Protein AF-A0AAU9W641-F1 (afdb_monomer)

pLDDT: mean 75.44, std 23.17, range [22.47, 98.19]

Secondary structure (DSSP, 8-state):
----TT------------------SHHHHHHHHHHHHHHTT-S-TT-TTSS-TTS-PPPPHHHHHHHHHHTB--EEEEP------------S---PPPPP-EEEES-SSB----GGGS--BPSS--GGGSPTTSHHHHHHHHHHHHHHHHHHHHHHHHTT-GGGHHHHHHHHHHHHHHHHHHTTSBSSTT--TTTSPBP--------

Sequence (207 aa):
MIYLPGTKANKLLLSGQLTSISIYDYHIAVDAIQGIIEQGEGSDPCNTLTCNKNEKKDLSHYFLFKSVVEGRGIQVVKESTGTTINIANASHRTDKPKPCNGTCYFNGSEISFDPEGIWPMIPNRRLSDYTPGSKAYRQEVLFNKAYTKLLKSLEHAFNGHPESLEDAIGLMYGVELHLKTLLRTPVDDNGDPDIGPNASPTFEFTP

Solvent-accessible surface area (backbone atoms only — not comparable to full-atom values): 12560 Å² total; per-residue (Å²): 139,83,88,73,91,88,66,72,59,88,79,80,79,79,84,71,80,88,75,88,78,89,70,86,50,72,67,52,45,52,51,52,52,51,50,51,44,44,50,37,78,37,49,58,99,46,50,70,80,52,67,47,93,87,51,100,55,75,64,14,46,42,60,52,54,49,23,61,76,66,35,9,33,76,41,68,45,70,55,85,73,90,66,91,79,88,77,84,83,83,83,80,87,88,70,75,90,63,82,58,63,51,54,78,42,69,77,35,60,78,50,92,79,63,78,87,42,54,66,46,45,50,79,93,50,51,75,85,76,36,62,85,85,37,62,30,31,52,39,49,55,53,32,19,47,37,47,29,50,28,52,54,32,45,53,47,14,74,68,81,35,64,82,44,42,61,58,24,55,55,32,49,57,51,35,51,54,38,47,59,53,29,41,51,26,15,58,49,85,85,48,46,46,90,72,31,56,9,28,51,89,53,82,48,81,60,134

InterPro domains:
  IPR012347 Ferritin-like [G3DSA:1.20.1260.10] (8-78)

Structure (mmCIF, N/CA/C/O backbone):
data_AF-A0AAU9W641-F1
#
_entry.id   AF-A0AAU9W641-F1
#
loop_
_atom_site.group_PDB
_atom_site.id
_atom_site.type_symbol
_atom_site.label_atom_id
_atom_site.label_alt_id
_atom_site.label_comp_id
_atom_site.label_asym_id
_atom_site.label_entity_id
_atom_site.label_seq_id
_atom_site.pdbx_PDB_ins_code
_atom_site.Cartn_x
_atom_site.Cartn_y
_atom_site.Cartn_z
_atom_site.occupancy
_atom_site.B_iso_or_equiv
_atom_site.auth_seq_id
_atom_site.auth_comp_id
_atom_site.auth_asym_id
_atom_site.auth_atom_id
_atom_site.pdbx_PDB_model_num
ATOM 1 N N . MET A 1 1 ? -4.422 26.556 -10.618 1.00 29.88 1 MET A N 1
ATOM 2 C CA . MET A 1 1 ? -4.448 26.357 -9.154 1.00 29.88 1 MET A CA 1
ATOM 3 C C . MET A 1 1 ? -5.870 26.584 -8.684 1.00 29.88 1 MET A C 1
ATOM 5 O O . MET A 1 1 ? -6.324 27.717 -8.728 1.00 29.88 1 MET A O 1
ATOM 9 N N . ILE A 1 2 ? -6.586 25.527 -8.311 1.00 22.47 2 ILE A N 1
ATOM 10 C CA . ILE A 1 2 ? -7.853 25.649 -7.584 1.00 22.47 2 ILE A CA 1
ATOM 11 C C . ILE A 1 2 ? -7.609 24.932 -6.261 1.00 22.47 2 ILE A C 1
ATOM 13 O O . ILE A 1 2 ? -7.389 23.724 -6.245 1.00 22.47 2 ILE A O 1
ATOM 17 N N . TYR A 1 3 ? -7.537 25.712 -5.188 1.00 23.14 3 TYR A N 1
ATOM 18 C CA . TYR A 1 3 ? -7.413 25.231 -3.819 1.00 23.14 3 TYR A CA 1
ATOM 19 C C . TYR A 1 3 ? -8.829 24.910 -3.335 1.00 23.14 3 TYR A C 1
ATOM 21 O O . TYR A 1 3 ? -9.668 25.807 -3.275 1.00 23.14 3 TYR A O 1
ATOM 29 N N . LEU A 1 4 ? -9.122 23.641 -3.049 1.00 25.56 4 LEU A N 1
ATOM 30 C CA . LEU A 1 4 ? -10.359 23.257 -2.371 1.00 25.56 4 LEU A CA 1
ATOM 31 C C . LEU A 1 4 ? -10.031 23.043 -0.886 1.00 25.56 4 LEU A C 1
ATOM 33 O O . LEU A 1 4 ? -9.313 22.094 -0.566 1.00 25.56 4 LEU A O 1
ATOM 37 N N . PRO A 1 5 ? -10.504 23.914 0.022 1.00 25.11 5 PRO A N 1
ATOM 38 C CA . PRO A 1 5 ? -10.276 23.745 1.451 1.00 25.11 5 PRO A CA 1
ATOM 39 C C . PRO A 1 5 ? -11.042 22.514 1.962 1.00 25.11 5 PRO A C 1
ATOM 41 O O . PRO A 1 5 ? -12.213 22.336 1.636 1.00 25.11 5 PRO A O 1
ATOM 44 N N . GLY A 1 6 ? -10.382 21.667 2.761 1.00 32.25 6 GLY A N 1
ATOM 45 C CA . GLY A 1 6 ? -11.038 20.576 3.502 1.00 32.25 6 GLY A CA 1
ATOM 46 C C . GLY A 1 6 ? -10.563 19.147 3.218 1.00 32.25 6 GLY A C 1
ATOM 47 O O . GLY A 1 6 ? -11.172 18.205 3.714 1.00 32.25 6 GLY A O 1
ATOM 48 N N . THR A 1 7 ? -9.485 18.934 2.459 1.00 34.28 7 THR A N 1
ATOM 49 C CA . THR A 1 7 ? -8.893 17.591 2.315 1.00 34.28 7 THR A CA 1
ATOM 50 C C . THR A 1 7 ? -7.534 17.520 3.007 1.00 34.28 7 THR A C 1
ATOM 52 O O . THR A 1 7 ? -6.562 18.074 2.511 1.00 34.28 7 THR A O 1
ATOM 55 N N . LYS A 1 8 ? -7.457 16.788 4.133 1.00 44.00 8 LYS A N 1
ATOM 56 C CA . LYS A 1 8 ? -6.211 16.358 4.815 1.00 44.00 8 LYS A CA 1
ATOM 57 C C . LYS A 1 8 ? -5.377 15.374 3.966 1.00 44.00 8 LYS A C 1
ATOM 59 O O . LYS A 1 8 ? -4.889 14.363 4.449 1.00 44.00 8 LYS A O 1
ATOM 64 N N . ALA A 1 9 ? -5.318 15.565 2.655 1.00 36.50 9 ALA A N 1
ATOM 65 C CA . ALA A 1 9 ? -4.601 14.674 1.759 1.00 36.50 9 ALA A CA 1
ATOM 66 C C . ALA A 1 9 ? -3.900 15.505 0.692 1.00 36.50 9 ALA A C 1
ATOM 68 O O . ALA A 1 9 ? -4.501 15.889 -0.313 1.00 36.50 9 ALA A O 1
ATOM 69 N N . ASN A 1 10 ? -2.605 15.734 0.902 1.00 31.39 10 ASN A N 1
ATOM 70 C CA . ASN A 1 10 ? -1.704 16.113 -0.173 1.00 31.39 10 ASN A CA 1
ATOM 71 C C . ASN A 1 10 ? -1.704 14.970 -1.193 1.00 31.39 10 ASN A C 1
ATOM 73 O O . ASN A 1 10 ? -1.157 13.892 -0.963 1.00 31.39 10 ASN A O 1
ATOM 77 N N . LYS A 1 11 ? -2.408 15.177 -2.306 1.00 30.08 11 LYS A N 1
ATOM 78 C CA . LYS A 1 11 ? -2.526 14.196 -3.381 1.00 30.08 11 LYS A CA 1
ATOM 79 C C . LYS A 1 11 ? -1.222 14.194 -4.181 1.00 30.08 11 LYS A C 1
ATOM 81 O O . LYS A 1 11 ? -1.071 14.979 -5.113 1.00 30.08 11 LYS A O 1
ATOM 86 N N . LEU A 1 12 ? -0.286 13.312 -3.831 1.00 28.22 12 LEU A N 1
ATOM 87 C CA . LEU A 1 12 ? 0.793 12.926 -4.742 1.00 28.22 12 LEU A CA 1
ATOM 88 C C . LEU A 1 12 ? 0.165 12.112 -5.880 1.00 28.22 12 LEU A C 1
ATOM 90 O O . LEU A 1 12 ? -0.192 10.948 -5.718 1.00 28.22 12 LEU A O 1
ATOM 94 N N . LEU A 1 13 ? -0.040 12.759 -7.025 1.00 26.28 13 LEU A N 1
ATOM 95 C CA . LEU A 1 13 ? -0.411 12.084 -8.262 1.00 26.28 13 LEU A CA 1
ATOM 96 C C . LEU A 1 13 ? 0.842 11.397 -8.811 1.00 26.28 13 LEU A C 1
ATOM 98 O O . LEU A 1 13 ? 1.638 12.026 -9.501 1.00 26.28 13 LEU A O 1
ATOM 102 N N . LEU A 1 14 ? 1.022 10.115 -8.497 1.00 31.80 14 LEU A N 1
ATOM 103 C CA . LEU A 1 14 ? 1.949 9.255 -9.231 1.00 31.80 14 LEU A CA 1
ATOM 104 C C . LEU A 1 14 ? 1.295 8.939 -10.582 1.00 31.80 14 LEU A C 1
ATOM 106 O O . LEU A 1 14 ? 0.535 7.983 -10.713 1.00 31.80 14 LEU A O 1
ATOM 110 N N . SER A 1 15 ? 1.494 9.809 -11.571 1.00 31.17 15 SER A N 1
ATOM 111 C CA . SER A 1 15 ? 0.979 9.618 -12.927 1.00 31.17 15 SER A CA 1
ATOM 112 C C . SER A 1 15 ? 1.869 8.653 -13.711 1.00 31.17 15 SER A C 1
ATOM 114 O O . SER A 1 15 ? 2.558 9.068 -14.634 1.00 31.17 15 SER A O 1
ATOM 116 N N . GLY A 1 16 ? 1.863 7.373 -13.348 1.00 42.19 16 GLY A N 1
ATOM 117 C CA . GLY A 1 16 ? 2.409 6.319 -14.200 1.00 42.19 16 GLY A CA 1
ATOM 118 C C . GLY A 1 16 ? 1.312 5.816 -15.132 1.00 42.19 16 GLY A C 1
ATOM 119 O O . GLY A 1 16 ? 0.354 5.195 -14.675 1.00 42.19 16 GLY A O 1
ATOM 120 N N . GLN A 1 17 ? 1.405 6.099 -16.430 1.00 41.34 17 GLN A N 1
ATOM 121 C CA . GLN A 1 17 ? 0.527 5.463 -17.410 1.00 41.34 17 GLN A CA 1
ATOM 122 C C . GLN A 1 17 ? 0.891 3.971 -17.467 1.00 41.34 17 GLN A C 1
ATOM 124 O O . GLN A 1 17 ? 2.015 3.630 -17.821 1.00 41.34 17 GLN A O 1
ATOM 129 N N . LEU A 1 18 ? -0.038 3.090 -17.081 1.00 49.31 18 LEU A N 1
ATOM 130 C CA . LEU A 1 18 ? 0.142 1.637 -17.157 1.00 49.31 18 LEU A CA 1
ATOM 131 C C . LEU A 1 18 ? 0.256 1.226 -18.630 1.00 49.31 18 LEU A C 1
ATOM 133 O O . LEU A 1 18 ? -0.745 1.131 -19.339 1.00 49.31 18 LEU A O 1
ATOM 137 N N . THR A 1 19 ? 1.478 1.017 -19.109 1.00 53.75 19 THR A N 1
ATOM 138 C CA . THR A 1 19 ? 1.737 0.422 -20.419 1.00 53.75 19 THR A CA 1
ATOM 139 C C . THR A 1 19 ? 1.853 -1.088 -20.245 1.00 53.75 19 THR A C 1
ATOM 141 O O . THR A 1 19 ? 2.793 -1.592 -19.637 1.00 53.75 19 THR A O 1
ATOM 144 N N . SER A 1 20 ? 0.869 -1.832 -20.753 1.00 62.41 20 SER A N 1
ATOM 145 C CA . SER A 1 20 ? 0.959 -3.292 -20.800 1.00 62.41 20 SER A CA 1
ATOM 146 C C . SER A 1 20 ? 1.969 -3.697 -21.874 1.00 62.41 20 SER A C 1
ATOM 148 O O . SER A 1 20 ? 1.808 -3.347 -23.045 1.00 62.41 20 SER A O 1
ATOM 150 N N . ILE A 1 21 ? 3.027 -4.403 -21.474 1.00 68.06 21 ILE A N 1
ATOM 151 C CA . ILE A 1 21 ? 4.031 -4.976 -22.376 1.00 68.06 21 ILE A CA 1
ATOM 152 C C . ILE A 1 21 ? 3.792 -6.484 -22.409 1.00 68.06 21 ILE A C 1
ATOM 154 O O . ILE A 1 21 ? 3.907 -7.161 -21.391 1.00 68.06 21 ILE A O 1
ATOM 158 N N . SER A 1 22 ? 3.450 -7.022 -23.580 1.00 80.06 22 SER A N 1
ATOM 159 C CA . SER A 1 22 ? 3.349 -8.472 -23.772 1.00 80.06 22 SER A CA 1
ATOM 160 C C . SER A 1 22 ? 4.745 -9.072 -23.924 1.00 80.06 22 SER A C 1
ATOM 162 O O . SER A 1 22 ? 5.466 -8.713 -24.852 1.00 80.06 22 SER A O 1
ATOM 164 N N . ILE A 1 23 ? 5.118 -9.986 -23.026 1.00 83.56 23 ILE A N 1
ATOM 165 C CA . ILE A 1 23 ? 6.437 -10.629 -22.996 1.00 83.56 23 ILE A CA 1
ATOM 166 C C . ILE A 1 23 ? 6.318 -12.032 -23.591 1.00 83.56 23 ILE A C 1
ATOM 168 O O . ILE A 1 23 ? 5.620 -12.879 -23.040 1.00 83.56 23 ILE A O 1
ATOM 172 N N . TYR A 1 24 ? 6.997 -12.286 -24.708 1.00 86.00 24 TYR A N 1
ATOM 173 C CA . TYR A 1 24 ? 6.944 -13.579 -25.407 1.00 86.00 24 TYR A CA 1
ATOM 174 C C . TYR A 1 24 ? 8.312 -14.089 -25.878 1.00 86.00 24 TYR A C 1
ATOM 176 O O . TYR A 1 24 ? 8.402 -15.201 -26.395 1.00 86.00 24 TYR A O 1
ATOM 184 N N . ASP A 1 25 ? 9.382 -13.318 -25.680 1.00 84.62 25 ASP A N 1
ATOM 185 C CA . ASP A 1 25 ? 10.742 -13.741 -25.995 1.00 84.62 25 ASP A CA 1
ATOM 186 C C . ASP A 1 25 ? 11.764 -13.226 -24.973 1.00 84.62 25 ASP A C 1
ATOM 188 O O . ASP A 1 25 ? 11.473 -12.395 -24.108 1.00 84.62 25 ASP A O 1
ATOM 192 N N . TYR A 1 26 ? 12.978 -13.767 -25.072 1.00 90.06 26 TYR A N 1
ATOM 193 C CA . TYR A 1 26 ? 14.093 -13.439 -24.191 1.00 90.06 26 TYR A CA 1
ATOM 194 C C . TYR A 1 26 ? 14.475 -11.952 -24.230 1.00 90.06 26 TYR A C 1
ATOM 196 O O . TYR A 1 26 ? 14.780 -11.378 -23.188 1.00 90.06 26 TYR A O 1
ATOM 204 N N . HIS A 1 27 ? 14.458 -11.320 -25.404 1.00 85.06 27 HIS A N 1
ATOM 205 C CA . HIS A 1 27 ? 14.872 -9.926 -25.552 1.00 85.06 27 HIS A CA 1
ATOM 206 C C . HIS A 1 27 ? 13.862 -8.980 -24.898 1.00 85.06 27 HIS A C 1
ATOM 208 O O . HIS A 1 27 ? 14.259 -8.119 -24.118 1.00 85.06 27 HIS A O 1
ATOM 214 N N . ILE A 1 28 ? 12.564 -9.213 -25.108 1.00 81.06 28 ILE A N 1
ATOM 215 C CA . ILE A 1 28 ? 11.496 -8.440 -24.462 1.00 81.06 28 ILE A CA 1
ATOM 216 C C . ILE A 1 28 ? 11.509 -8.651 -22.944 1.00 81.06 28 ILE A C 1
ATOM 218 O O . ILE A 1 28 ? 11.265 -7.710 -22.192 1.00 81.06 28 ILE A O 1
ATOM 222 N N . ALA A 1 29 ? 11.826 -9.858 -22.464 1.00 84.62 29 ALA A N 1
ATOM 223 C CA . ALA A 1 29 ? 11.966 -10.114 -21.031 1.00 84.62 29 ALA A CA 1
ATOM 224 C C . ALA A 1 29 ? 13.130 -9.319 -20.411 1.00 84.62 29 ALA A C 1
ATOM 226 O O . ALA A 1 29 ? 12.979 -8.751 -19.328 1.00 84.62 29 ALA A O 1
ATOM 227 N N . VAL A 1 30 ? 14.273 -9.240 -21.105 1.00 86.12 30 VAL A N 1
ATOM 228 C CA . VAL A 1 30 ? 15.412 -8.403 -20.691 1.00 86.12 30 VAL A CA 1
ATOM 229 C C . VAL A 1 30 ? 15.011 -6.927 -20.646 1.00 86.12 30 VAL A C 1
ATOM 231 O O . VAL A 1 30 ? 15.291 -6.257 -19.651 1.00 86.12 30 VAL A O 1
ATOM 234 N N . ASP A 1 31 ? 14.301 -6.440 -21.663 1.00 79.81 31 ASP A N 1
ATOM 235 C CA . ASP A 1 31 ? 13.824 -5.054 -21.712 1.00 79.81 31 ASP A CA 1
ATOM 236 C C . ASP A 1 31 ? 12.811 -4.751 -20.591 1.00 79.81 31 ASP A C 1
ATOM 238 O O . ASP A 1 31 ? 12.873 -3.693 -19.961 1.00 79.81 31 ASP A O 1
ATOM 242 N N . ALA A 1 32 ? 11.915 -5.691 -20.274 1.00 80.75 32 ALA A N 1
ATOM 243 C CA . ALA A 1 32 ? 10.961 -5.553 -19.174 1.00 80.75 32 ALA A CA 1
ATOM 244 C C . ALA A 1 32 ? 11.663 -5.468 -17.806 1.00 80.75 32 ALA A C 1
ATOM 246 O O . ALA A 1 32 ? 11.329 -4.606 -16.989 1.00 80.75 32 ALA A O 1
ATOM 247 N N . ILE A 1 33 ? 12.675 -6.311 -17.567 1.00 82.06 33 ILE A N 1
ATOM 248 C CA . ILE A 1 33 ? 13.501 -6.261 -16.348 1.00 82.06 33 ILE A CA 1
ATOM 249 C C . ILE A 1 33 ? 14.253 -4.929 -16.264 1.00 82.06 33 ILE A C 1
ATOM 251 O O . ILE A 1 33 ? 14.290 -4.306 -15.201 1.00 82.06 33 ILE A O 1
ATOM 255 N N . GLN A 1 34 ? 14.810 -4.462 -17.382 1.00 78.50 34 GLN A N 1
ATOM 256 C CA . GLN A 1 34 ? 15.475 -3.166 -17.454 1.00 78.50 34 GLN A CA 1
ATOM 257 C C . GLN A 1 34 ? 14.514 -2.023 -17.078 1.00 78.50 34 GLN A C 1
ATOM 259 O O . GLN A 1 34 ? 14.896 -1.132 -16.320 1.00 78.50 34 GLN A O 1
ATOM 264 N N . GLY A 1 35 ? 13.250 -2.089 -17.509 1.00 74.19 35 GLY A N 1
ATOM 265 C CA . GLY A 1 35 ? 12.205 -1.147 -1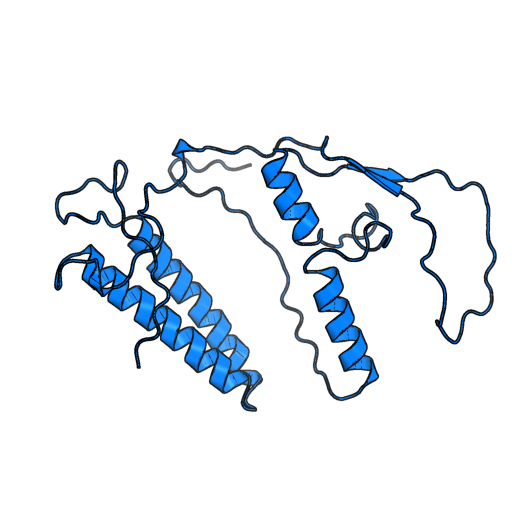7.098 1.00 74.19 35 GLY A CA 1
ATOM 266 C C . GLY A 1 35 ? 11.950 -1.132 -15.584 1.00 74.19 35 GLY A C 1
ATOM 267 O O . GLY A 1 35 ? 11.864 -0.054 -14.992 1.00 74.19 35 GLY A O 1
ATOM 268 N N . ILE A 1 36 ? 11.895 -2.303 -14.937 1.00 77.12 36 ILE A N 1
ATOM 269 C CA . ILE A 1 36 ? 11.729 -2.415 -13.473 1.00 77.12 36 ILE A CA 1
ATOM 270 C C . ILE A 1 36 ? 12.914 -1.772 -12.739 1.00 77.12 36 ILE A C 1
ATOM 272 O O . ILE A 1 36 ? 12.714 -1.014 -11.787 1.00 77.12 36 ILE A O 1
ATOM 276 N N . ILE A 1 37 ? 14.142 -2.034 -13.199 1.00 75.81 37 ILE A N 1
ATOM 277 C CA . ILE A 1 37 ? 15.366 -1.452 -12.625 1.00 75.81 37 ILE A CA 1
ATOM 278 C C . ILE A 1 37 ? 15.341 0.079 -12.742 1.00 75.81 37 ILE A C 1
ATOM 280 O O . ILE A 1 37 ? 15.695 0.787 -11.800 1.00 75.81 37 ILE A O 1
ATOM 284 N N . GLU A 1 38 ? 14.897 0.603 -13.884 1.00 69.00 38 GLU A N 1
ATOM 285 C CA . GLU A 1 38 ? 14.821 2.046 -14.123 1.00 69.00 38 GLU A CA 1
ATOM 286 C C . GLU A 1 38 ? 13.781 2.751 -13.245 1.00 69.00 38 GLU A C 1
ATOM 288 O O . GLU A 1 38 ? 14.060 3.841 -12.740 1.00 69.00 38 GLU A O 1
ATOM 293 N N . GLN A 1 39 ? 12.603 2.149 -13.044 1.00 67.75 39 GLN A N 1
ATOM 294 C CA . GLN A 1 39 ? 11.527 2.738 -12.236 1.00 67.75 39 GLN A CA 1
ATOM 295 C C . GLN A 1 39 ? 11.746 2.584 -10.722 1.00 67.75 39 GLN A C 1
ATOM 297 O O . GLN A 1 39 ? 11.346 3.465 -9.962 1.00 67.75 39 GLN A O 1
ATOM 302 N N . GLY A 1 40 ? 12.383 1.493 -10.282 1.00 67.31 40 GLY A N 1
ATOM 303 C CA . GLY A 1 40 ? 12.555 1.131 -8.872 1.00 67.31 40 GLY A CA 1
ATOM 304 C C . GLY A 1 40 ? 13.581 1.977 -8.105 1.00 67.31 40 GLY A C 1
ATOM 305 O O . GLY A 1 40 ? 13.423 3.183 -7.916 1.00 67.31 40 GLY A O 1
ATOM 306 N N . GLU A 1 41 ? 14.645 1.335 -7.619 1.00 60.75 41 GLU A N 1
ATOM 307 C CA . GLU A 1 41 ? 15.679 1.913 -6.733 1.00 60.75 41 GLU A CA 1
ATOM 308 C C . GLU A 1 41 ? 16.500 3.047 -7.381 1.00 60.75 41 GLU A C 1
ATOM 310 O O . GLU A 1 41 ? 17.334 3.676 -6.735 1.00 60.75 41 GLU A O 1
ATOM 315 N N . GLY A 1 42 ? 16.227 3.344 -8.654 1.00 56.00 42 GLY A N 1
ATOM 316 C CA . GLY A 1 42 ? 17.087 4.118 -9.525 1.00 56.00 42 GLY A CA 1
ATOM 317 C C . GLY A 1 42 ? 18.048 3.197 -10.252 1.00 56.00 42 GLY A C 1
ATOM 318 O O . GLY A 1 42 ? 18.676 2.316 -9.673 1.00 56.00 42 GLY A O 1
ATOM 319 N N . SER A 1 43 ? 18.190 3.426 -11.552 1.00 51.34 43 SER A N 1
ATOM 320 C CA . SER A 1 43 ? 19.388 2.978 -12.241 1.00 51.34 43 SER A CA 1
ATOM 321 C C . SER A 1 43 ? 20.635 3.564 -11.559 1.00 51.34 43 SER A C 1
ATOM 323 O O . SER A 1 43 ? 20.516 4.632 -10.962 1.00 51.34 43 SER A O 1
ATOM 325 N N . ASP A 1 44 ? 21.784 2.877 -11.673 1.00 50.44 44 ASP A N 1
ATOM 326 C CA . ASP A 1 44 ? 23.139 3.271 -11.221 1.00 50.44 44 ASP A CA 1
ATOM 327 C C . ASP A 1 44 ? 23.285 4.794 -10.980 1.0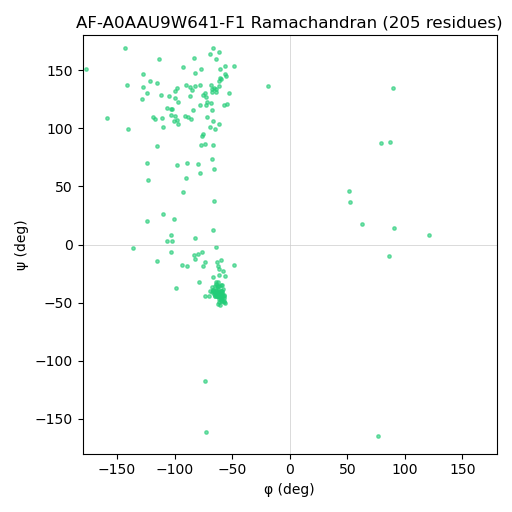0 50.44 44 ASP A C 1
ATOM 329 O O . ASP A 1 44 ? 22.836 5.562 -11.836 1.00 50.44 44 ASP A O 1
ATOM 333 N N . PRO A 1 45 ? 23.921 5.275 -9.888 1.00 45.97 45 PRO A N 1
ATOM 334 C CA . PRO A 1 45 ? 24.180 6.707 -9.670 1.00 45.97 45 PRO A CA 1
ATOM 335 C C . PRO A 1 45 ? 24.799 7.437 -10.881 1.00 45.97 45 PRO A C 1
ATOM 337 O O . PRO A 1 45 ? 24.727 8.663 -10.954 1.00 45.97 45 PRO A O 1
ATOM 340 N N . CYS A 1 46 ? 25.361 6.700 -11.846 1.00 48.09 46 CYS A N 1
ATOM 341 C CA . CYS A 1 46 ? 25.901 7.205 -13.107 1.00 48.09 46 CYS A CA 1
ATOM 342 C C . CYS A 1 46 ? 25.058 6.908 -14.367 1.00 48.09 46 CYS A C 1
ATOM 344 O O . CYS A 1 46 ? 25.462 7.288 -15.470 1.00 48.09 46 CYS A O 1
ATOM 346 N N . ASN A 1 47 ? 23.883 6.279 -14.260 1.00 49.81 47 ASN A N 1
ATOM 347 C CA . ASN A 1 47 ? 22.995 6.023 -15.393 1.00 49.81 47 ASN A CA 1
ATOM 348 C C . ASN A 1 47 ? 22.068 7.222 -15.661 1.00 49.81 47 ASN A C 1
ATOM 350 O O . ASN A 1 47 ? 21.103 7.510 -14.957 1.00 49.81 47 ASN A O 1
ATOM 354 N N . THR A 1 48 ? 22.373 7.911 -16.757 1.00 48.22 48 THR A N 1
ATOM 355 C CA . THR A 1 48 ? 21.770 9.151 -17.266 1.00 48.22 48 THR A CA 1
ATOM 356 C C . THR A 1 48 ? 20.313 9.043 -17.741 1.00 48.22 48 THR A C 1
ATOM 358 O O . THR A 1 48 ? 19.831 9.955 -18.412 1.00 48.22 48 THR A O 1
ATOM 361 N N . LEU A 1 49 ? 19.601 7.957 -17.441 1.00 48.03 49 LEU A N 1
ATOM 362 C CA . LEU A 1 49 ? 18.222 7.770 -17.902 1.00 48.03 49 LEU A CA 1
ATOM 363 C C . LEU A 1 49 ? 17.179 8.483 -17.026 1.00 48.03 49 LEU A C 1
ATOM 365 O O . LEU A 1 49 ? 16.050 8.639 -17.470 1.00 48.03 49 LEU A O 1
ATOM 369 N N . THR A 1 50 ? 17.543 8.974 -15.838 1.00 48.19 50 THR A N 1
ATOM 370 C CA . THR A 1 50 ? 16.596 9.596 -14.886 1.00 48.19 50 THR A CA 1
ATOM 371 C C . THR A 1 50 ? 16.848 11.082 -14.614 1.00 48.19 50 THR A C 1
ATOM 373 O O . THR A 1 50 ? 15.969 11.768 -14.105 1.00 48.19 50 THR A O 1
ATOM 376 N N . CYS A 1 51 ? 18.010 11.623 -14.998 1.00 48.16 51 CYS A N 1
ATOM 377 C CA . CYS A 1 51 ? 18.359 13.039 -14.815 1.00 48.16 51 CYS A CA 1
ATOM 378 C C . CYS A 1 51 ? 18.398 13.826 -16.155 1.00 48.16 51 CYS A C 1
ATOM 380 O O . CYS A 1 51 ? 19.104 14.824 -16.281 1.00 48.16 51 CYS A O 1
ATOM 382 N N . ASN A 1 52 ? 17.661 13.427 -17.200 1.00 46.34 52 ASN A N 1
ATOM 383 C CA . ASN A 1 52 ? 17.645 14.170 -18.469 1.00 46.34 52 ASN A CA 1
ATOM 384 C C . ASN A 1 52 ? 16.420 15.098 -18.548 1.00 46.34 52 ASN A C 1
ATOM 386 O O . ASN A 1 52 ? 15.306 14.644 -18.764 1.00 46.34 52 ASN A O 1
ATOM 390 N N . LYS A 1 53 ? 16.618 16.420 -18.422 1.00 45.38 53 LYS A N 1
ATOM 391 C CA . LYS A 1 53 ? 15.535 17.430 -18.512 1.00 45.38 53 LYS A CA 1
ATOM 392 C C . LYS A 1 53 ? 14.770 17.444 -19.851 1.00 45.38 53 LYS A C 1
ATOM 394 O O . LYS A 1 53 ? 13.746 18.113 -19.941 1.00 45.38 53 LYS A O 1
ATOM 399 N N . ASN A 1 54 ? 15.277 16.772 -20.889 1.00 43.47 54 ASN A N 1
ATOM 400 C CA . ASN A 1 54 ? 14.814 16.955 -22.269 1.00 43.47 54 ASN A CA 1
ATOM 401 C C . ASN A 1 54 ? 13.892 15.842 -22.784 1.00 43.47 54 ASN A C 1
ATOM 403 O O . ASN A 1 54 ? 13.323 15.988 -23.861 1.00 43.47 54 ASN A O 1
ATOM 407 N N . GLU A 1 55 ? 13.701 14.775 -22.016 1.00 42.44 55 GLU A N 1
ATOM 408 C CA . GLU A 1 55 ? 12.687 13.760 -22.282 1.00 42.44 55 GLU A CA 1
ATOM 409 C C . GLU A 1 55 ? 11.828 13.684 -21.022 1.00 42.44 55 GLU A C 1
ATOM 411 O O . GLU A 1 55 ? 12.365 13.651 -19.918 1.00 42.44 55 GLU A O 1
ATOM 416 N N . LYS A 1 56 ? 10.500 13.744 -21.162 1.00 44.72 56 LYS A N 1
ATOM 417 C CA . LYS A 1 56 ? 9.544 13.581 -20.054 1.00 44.72 56 LYS A CA 1
ATOM 418 C C . LYS A 1 56 ? 9.619 12.146 -19.508 1.00 44.72 56 LYS A C 1
ATOM 420 O O . LYS A 1 56 ? 8.681 11.377 -19.690 1.00 44.72 56 LYS A O 1
ATOM 425 N N . LYS A 1 57 ? 10.744 11.748 -18.924 1.00 53.16 57 LYS A N 1
ATOM 426 C CA . LYS A 1 57 ? 10.868 10.475 -18.229 1.00 53.16 57 LYS A CA 1
ATOM 427 C C . LYS A 1 57 ? 10.722 10.750 -16.743 1.00 53.16 57 LYS A C 1
ATOM 429 O O . LYS A 1 57 ? 11.388 11.636 -16.206 1.00 53.16 57 LYS A O 1
ATOM 434 N N . ASP A 1 58 ? 9.790 10.039 -16.125 1.00 60.06 58 ASP A N 1
ATOM 435 C CA . ASP A 1 58 ? 9.516 10.163 -14.701 1.00 60.06 58 ASP A CA 1
ATOM 436 C C . ASP A 1 58 ? 10.775 9.814 -13.893 1.00 60.06 58 ASP A C 1
ATOM 438 O O . ASP A 1 58 ? 11.561 8.940 -14.269 1.00 60.06 58 ASP A O 1
ATOM 442 N N . LEU A 1 59 ? 10.992 10.540 -12.794 1.00 68.88 59 LEU A N 1
ATOM 443 C CA . LEU A 1 59 ? 12.075 10.255 -11.853 1.00 68.88 59 LEU A CA 1
ATOM 444 C C . LEU A 1 59 ? 11.886 8.848 -11.267 1.00 68.88 59 LEU A C 1
ATOM 446 O O . LEU A 1 59 ? 10.758 8.454 -10.972 1.00 68.88 59 LEU A O 1
ATOM 450 N N . SER A 1 60 ? 12.980 8.115 -11.035 1.00 73.06 60 SER A N 1
ATOM 451 C CA . SER A 1 60 ? 12.892 6.831 -10.326 1.00 73.06 60 SER A CA 1
ATOM 452 C C . SER A 1 60 ? 12.404 7.016 -8.886 1.00 73.06 60 SER A C 1
ATOM 454 O O . SER A 1 60 ? 12.537 8.099 -8.296 1.00 73.06 60 SER A O 1
ATOM 456 N N . HIS A 1 61 ? 11.883 5.943 -8.284 1.00 77.06 61 HIS A N 1
ATOM 457 C CA . HIS A 1 61 ? 11.312 6.005 -6.938 1.00 77.06 61 HIS A CA 1
ATOM 458 C C . HIS A 1 61 ? 12.314 6.494 -5.883 1.00 77.06 61 HIS A C 1
ATOM 460 O O . HIS A 1 61 ? 11.938 7.291 -5.024 1.00 77.06 61 HIS A O 1
ATOM 466 N N . TYR A 1 62 ? 13.594 6.109 -5.965 1.00 79.94 62 TYR A N 1
ATOM 467 C CA . TYR A 1 62 ? 14.621 6.607 -5.037 1.00 79.94 62 TYR A CA 1
ATOM 468 C C . TYR A 1 62 ? 14.715 8.135 -5.027 1.00 79.94 62 TYR A C 1
ATOM 470 O O . TYR A 1 62 ? 14.666 8.761 -3.968 1.00 79.94 62 TYR A O 1
ATOM 478 N N . PHE A 1 63 ? 14.811 8.746 -6.208 1.00 77.69 63 PHE A N 1
ATOM 479 C CA . PHE A 1 63 ? 14.942 10.192 -6.348 1.00 77.69 63 PHE A CA 1
ATOM 480 C C . PHE A 1 63 ? 13.671 10.925 -5.905 1.00 77.69 63 PHE A C 1
ATOM 482 O O . PHE A 1 63 ? 13.762 11.978 -5.268 1.00 77.69 63 PHE A O 1
ATOM 489 N N . LEU A 1 64 ? 12.494 10.348 -6.167 1.00 80.69 64 LEU A N 1
ATOM 490 C CA . LEU A 1 64 ? 11.221 10.872 -5.670 1.00 80.69 64 LEU A CA 1
ATOM 491 C C . LEU A 1 64 ? 11.163 10.858 -4.137 1.00 80.69 64 LEU A C 1
ATOM 493 O O . LEU A 1 64 ? 10.909 11.898 -3.529 1.00 80.69 64 LEU A O 1
ATOM 497 N N . PHE A 1 65 ? 11.460 9.726 -3.495 1.00 85.69 65 PHE A N 1
ATOM 498 C CA . PHE A 1 65 ? 11.428 9.626 -2.033 1.00 85.69 65 PHE A CA 1
ATOM 499 C C . PHE A 1 65 ? 12.505 10.478 -1.367 1.00 85.69 65 PHE A C 1
ATOM 501 O O . PHE A 1 65 ? 12.227 11.161 -0.382 1.00 85.69 65 PHE A O 1
ATOM 508 N N . LYS A 1 66 ? 13.717 10.515 -1.929 1.00 84.50 66 LYS A N 1
ATOM 509 C CA . LYS A 1 66 ? 14.786 11.381 -1.426 1.00 84.50 66 LYS A CA 1
ATOM 510 C C . LYS A 1 66 ? 14.401 12.858 -1.523 1.00 84.50 66 LYS A C 1
ATOM 512 O O . LYS A 1 66 ? 14.658 13.591 -0.578 1.00 84.50 66 LYS A O 1
ATOM 517 N N . SER A 1 67 ? 13.710 13.278 -2.585 1.00 85.81 67 SER A N 1
ATOM 518 C CA . SER A 1 67 ? 13.192 14.653 -2.699 1.00 85.81 67 SER A CA 1
ATOM 519 C C . SER A 1 67 ? 12.217 15.006 -1.574 1.00 85.81 67 SER A C 1
ATOM 521 O O . SER A 1 67 ? 12.280 16.108 -1.035 1.00 85.81 67 SER A O 1
ATOM 523 N N . VAL A 1 68 ? 11.341 14.069 -1.188 1.00 88.50 68 VAL A N 1
ATOM 524 C CA . VAL A 1 68 ? 10.421 14.254 -0.051 1.00 88.50 68 VAL A CA 1
ATOM 525 C C . VAL A 1 68 ? 11.198 14.411 1.257 1.00 88.50 68 VAL A C 1
ATOM 527 O O . VAL A 1 68 ? 10.898 15.319 2.024 1.00 88.50 68 VAL A O 1
ATOM 530 N N . VAL A 1 69 ? 12.222 13.581 1.488 1.00 89.50 69 VAL A N 1
ATOM 531 C CA . VAL A 1 69 ? 13.084 13.669 2.683 1.00 89.50 69 VAL A CA 1
ATOM 532 C C . VAL A 1 69 ? 13.834 15.002 2.750 1.00 89.50 69 VAL A C 1
ATOM 534 O O . VAL A 1 69 ? 13.925 15.598 3.818 1.00 89.50 69 VAL A O 1
ATOM 537 N N . GLU A 1 70 ? 14.350 15.485 1.619 1.00 89.38 70 GLU A N 1
ATOM 538 C CA . GLU A 1 70 ? 15.069 16.764 1.535 1.00 89.38 70 GLU A CA 1
ATOM 539 C C . GLU A 1 70 ? 14.128 17.987 1.492 1.00 89.38 70 GLU A C 1
ATOM 541 O O . GLU A 1 70 ? 14.591 19.126 1.530 1.00 89.38 70 GLU A O 1
ATOM 546 N N . GLY A 1 71 ? 12.809 17.785 1.366 1.00 89.56 71 GLY A N 1
ATOM 547 C CA . GLY A 1 71 ? 11.824 18.865 1.218 1.00 89.56 71 GLY A CA 1
ATOM 548 C C . GLY A 1 71 ? 12.010 19.708 -0.053 1.00 89.56 71 GLY A C 1
ATOM 549 O O . GLY A 1 71 ? 11.511 20.834 -0.150 1.00 89.56 71 GLY A O 1
ATOM 550 N N . ARG A 1 72 ? 12.756 19.198 -1.036 1.00 87.31 72 ARG A N 1
ATOM 551 C CA . ARG A 1 72 ? 13.168 19.924 -2.243 1.00 87.31 72 ARG A CA 1
ATOM 552 C C . ARG A 1 72 ? 13.108 19.004 -3.452 1.00 87.31 72 ARG A C 1
ATOM 554 O O . ARG A 1 72 ? 13.563 17.866 -3.410 1.00 87.31 72 ARG A O 1
ATOM 561 N N . GLY A 1 73 ? 12.596 19.527 -4.562 1.00 83.69 73 GLY A N 1
ATOM 562 C CA . GLY A 1 73 ? 12.676 18.864 -5.859 1.00 83.69 73 GLY A CA 1
ATOM 563 C C . GLY A 1 73 ? 14.116 18.764 -6.374 1.00 83.69 73 GLY A C 1
ATOM 564 O O . GLY A 1 73 ? 15.031 19.418 -5.870 1.00 83.69 73 GLY A O 1
ATOM 565 N N . ILE A 1 74 ? 14.313 17.976 -7.428 1.00 77.38 74 ILE A N 1
ATOM 566 C CA . ILE A 1 74 ? 15.633 17.756 -8.029 1.00 77.38 74 ILE A CA 1
ATOM 567 C C . ILE A 1 74 ? 15.918 18.774 -9.134 1.00 77.38 74 ILE A C 1
ATOM 569 O O . ILE A 1 74 ? 15.083 19.035 -10.004 1.00 77.38 74 ILE A O 1
ATOM 573 N N . GLN A 1 75 ? 17.140 19.301 -9.145 1.00 74.12 75 GLN A N 1
ATOM 574 C CA . GLN A 1 75 ? 17.734 19.972 -10.295 1.00 74.12 75 GLN A CA 1
ATOM 575 C C . GLN A 1 75 ? 18.940 19.183 -10.796 1.00 74.12 75 GLN A C 1
ATOM 577 O O . GLN A 1 75 ? 19.766 18.711 -10.022 1.00 74.12 75 GLN A O 1
ATOM 582 N N . VAL A 1 76 ? 19.064 19.083 -12.116 1.00 67.50 76 VAL A N 1
ATOM 583 C CA . VAL A 1 76 ? 20.204 18.426 -12.759 1.00 67.50 76 VAL A CA 1
ATOM 584 C C . VAL A 1 76 ? 21.131 19.474 -13.347 1.00 67.50 76 VAL A C 1
ATOM 586 O O . VAL A 1 76 ? 20.686 20.319 -14.136 1.00 67.50 76 VAL A O 1
ATOM 589 N N . VAL A 1 77 ? 22.413 19.374 -13.005 1.00 63.09 77 VAL A N 1
ATOM 590 C CA . VAL A 1 77 ? 23.501 20.107 -13.652 1.00 63.09 77 VAL A CA 1
ATOM 591 C C . VAL A 1 77 ? 24.227 19.132 -14.574 1.00 63.09 77 VAL A C 1
ATOM 593 O O . VAL A 1 77 ? 24.769 18.125 -14.121 1.00 63.09 77 VAL A O 1
ATOM 596 N N . LYS A 1 78 ? 24.205 19.402 -15.884 1.00 58.38 78 LYS A N 1
ATOM 597 C CA . LYS A 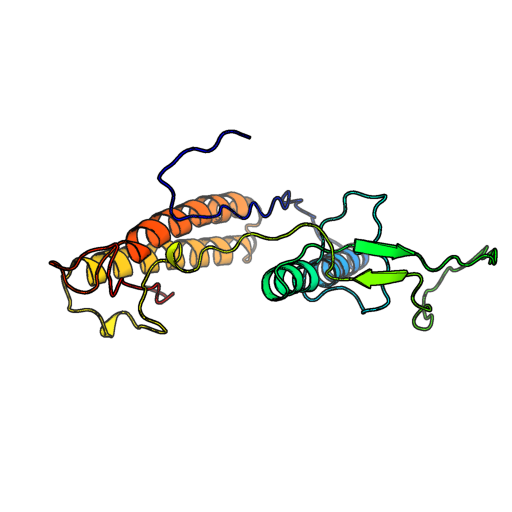1 78 ? 25.001 18.637 -16.851 1.00 58.38 78 LYS A CA 1
ATOM 598 C C . LYS A 1 78 ? 26.460 19.048 -16.694 1.00 58.38 78 LYS A C 1
ATOM 600 O O . LYS A 1 78 ? 26.746 20.245 -16.703 1.00 58.38 78 LYS A O 1
ATOM 605 N N . GLU A 1 79 ? 27.364 18.081 -16.584 1.00 53.69 79 GLU A N 1
ATOM 606 C CA . GLU A 1 79 ? 28.778 18.385 -16.771 1.00 53.69 79 GLU A CA 1
ATOM 607 C C . GLU A 1 79 ? 29.004 18.638 -18.263 1.00 53.69 79 GLU A C 1
ATOM 609 O O . GLU A 1 79 ? 28.652 17.826 -19.122 1.00 53.69 79 GLU A O 1
ATOM 614 N N . SER A 1 80 ? 29.518 19.820 -18.585 1.00 43.97 80 SER A N 1
ATOM 615 C CA . SER A 1 80 ? 29.835 20.233 -19.947 1.00 43.97 80 SER A CA 1
ATOM 616 C C . SER A 1 80 ? 30.978 19.375 -20.492 1.00 43.97 80 SER A C 1
ATOM 618 O O . SER A 1 80 ? 32.138 19.776 -20.432 1.00 43.97 80 SER A O 1
ATOM 620 N N . THR A 1 81 ? 30.697 18.199 -21.050 1.00 47.94 81 THR A N 1
ATOM 621 C CA . THR A 1 81 ? 31.711 17.459 -21.808 1.00 47.94 81 THR A CA 1
ATOM 622 C C . THR A 1 81 ? 31.870 18.086 -23.187 1.00 47.94 81 THR A C 1
ATOM 624 O O . THR A 1 81 ? 31.285 17.667 -24.182 1.00 47.94 81 THR A O 1
ATOM 627 N N . GLY A 1 82 ? 32.718 19.111 -23.261 1.00 46.91 82 GLY A N 1
ATOM 628 C CA . GLY A 1 82 ? 33.400 19.453 -24.501 1.00 46.91 82 GLY A CA 1
ATOM 629 C C . GLY A 1 82 ? 34.386 18.345 -24.865 1.00 46.91 82 GLY A C 1
ATOM 630 O O . GLY A 1 82 ? 35.580 18.525 -24.684 1.00 46.91 82 GLY A O 1
ATOM 631 N N . THR A 1 83 ? 33.917 17.186 -25.336 1.00 37.69 83 THR A N 1
ATOM 632 C CA . THR A 1 83 ? 34.720 16.238 -26.129 1.00 37.69 83 THR A CA 1
ATOM 633 C C . THR A 1 83 ? 33.790 15.320 -26.926 1.00 37.69 83 THR A C 1
ATOM 635 O O . THR A 1 83 ? 33.123 14.445 -26.379 1.00 37.69 83 THR A O 1
ATOM 638 N N . THR A 1 84 ? 33.749 15.519 -28.242 1.00 34.59 84 THR A N 1
ATOM 639 C CA . THR A 1 84 ? 33.056 14.655 -29.202 1.00 34.59 84 THR A CA 1
ATOM 640 C C . TH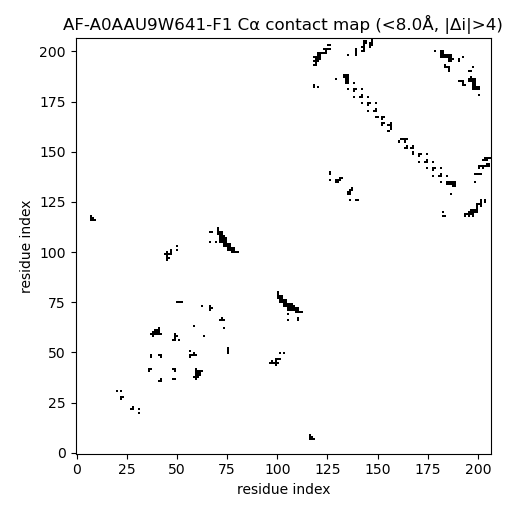R A 1 84 ? 33.746 13.291 -29.248 1.00 34.59 84 THR A C 1
ATOM 642 O O . THR A 1 84 ? 34.831 13.174 -29.812 1.00 34.59 84 THR A O 1
ATOM 645 N N . ILE A 1 85 ? 33.140 12.249 -28.675 1.00 38.78 85 ILE A N 1
ATOM 646 C CA . ILE A 1 85 ? 33.580 10.868 -28.912 1.00 38.78 85 ILE A CA 1
ATOM 647 C C . ILE A 1 85 ? 32.679 10.280 -30.001 1.00 38.78 85 ILE A C 1
ATOM 649 O O . ILE A 1 85 ? 31.523 9.943 -29.754 1.00 38.78 85 ILE A O 1
ATOM 653 N N . ASN A 1 86 ? 33.212 10.180 -31.219 1.00 43.56 86 ASN A N 1
ATOM 654 C CA . ASN A 1 86 ? 32.584 9.443 -32.311 1.00 43.56 86 ASN A CA 1
ATOM 655 C C . ASN A 1 86 ? 32.694 7.944 -32.014 1.00 43.56 86 ASN A C 1
ATOM 657 O O . ASN A 1 86 ? 33.787 7.388 -32.097 1.00 43.56 86 ASN A O 1
ATOM 661 N N . ILE A 1 87 ? 31.582 7.283 -31.694 1.00 42.81 87 ILE A N 1
ATOM 662 C CA . ILE A 1 87 ? 31.525 5.817 -31.631 1.00 42.81 87 ILE A CA 1
ATOM 663 C C . ILE A 1 87 ? 30.573 5.345 -32.725 1.00 42.81 87 ILE A C 1
ATOM 665 O O . ILE A 1 87 ? 29.383 5.137 -32.503 1.00 42.81 87 ILE A O 1
ATOM 669 N N . ALA A 1 88 ? 31.112 5.207 -33.934 1.00 40.47 88 ALA A N 1
ATOM 670 C CA . ALA A 1 88 ? 30.550 4.274 -34.894 1.00 40.47 88 ALA A CA 1
ATOM 671 C C . ALA A 1 88 ? 30.910 2.861 -34.406 1.00 40.47 88 ALA A C 1
ATOM 673 O O . ALA A 1 88 ? 32.082 2.578 -34.171 1.00 40.47 88 ALA A O 1
ATOM 674 N N . ASN A 1 89 ? 29.899 2.000 -34.281 1.00 46.25 89 ASN A N 1
ATOM 675 C CA . ASN A 1 89 ? 29.981 0.565 -33.978 1.00 46.25 89 ASN A CA 1
ATOM 676 C C . ASN A 1 89 ? 30.215 0.193 -32.500 1.00 46.25 89 ASN A C 1
ATOM 678 O O . ASN A 1 89 ? 31.329 -0.100 -32.083 1.00 46.25 89 ASN A O 1
ATOM 682 N N . ALA A 1 90 ? 29.123 0.080 -31.739 1.00 39.94 90 ALA A N 1
ATOM 683 C CA . ALA A 1 90 ? 29.077 -0.688 -30.492 1.00 39.94 90 ALA A CA 1
ATOM 684 C C . ALA A 1 90 ? 27.946 -1.729 -30.577 1.00 39.94 90 ALA A C 1
ATOM 686 O O . ALA A 1 90 ? 26.897 -1.603 -29.952 1.00 39.94 90 ALA A O 1
ATOM 687 N N . SER A 1 91 ? 28.147 -2.738 -31.426 1.00 46.12 91 SER A N 1
ATOM 688 C CA . SER A 1 91 ? 27.408 -3.999 -31.355 1.00 46.12 91 SER A CA 1
ATOM 689 C C . SER A 1 91 ? 28.162 -4.903 -30.385 1.00 46.12 91 SER A C 1
ATOM 691 O O . SER A 1 91 ? 29.354 -5.121 -30.575 1.00 46.12 91 SER A O 1
ATOM 693 N N . HIS A 1 92 ? 27.449 -5.440 -29.394 1.00 42.97 92 HIS A N 1
ATOM 694 C CA . HIS A 1 92 ? 27.936 -6.274 -28.288 1.00 42.97 92 HIS A CA 1
ATOM 695 C C . HIS A 1 92 ? 28.417 -5.490 -27.056 1.00 42.97 92 HIS A C 1
ATOM 697 O O . HIS A 1 92 ? 29.580 -5.136 -26.894 1.00 42.97 92 HIS A O 1
ATOM 703 N N . ARG A 1 93 ? 27.465 -5.209 -26.161 1.00 45.34 93 ARG A N 1
ATOM 704 C CA . ARG A 1 93 ? 27.655 -4.379 -24.971 1.00 45.34 93 ARG A CA 1
ATOM 705 C C . ARG A 1 93 ? 28.105 -5.226 -23.775 1.00 45.34 93 ARG A C 1
ATOM 707 O O . ARG A 1 93 ? 27.358 -5.417 -22.825 1.00 45.34 93 ARG A O 1
ATOM 714 N N . THR A 1 94 ? 29.337 -5.722 -23.819 1.00 44.56 94 THR A N 1
ATOM 715 C CA . THR A 1 94 ? 30.096 -6.088 -22.611 1.00 44.56 94 THR A CA 1
ATOM 716 C C . THR A 1 94 ? 31.025 -4.924 -22.284 1.00 44.56 94 THR A C 1
ATOM 718 O O . THR A 1 94 ? 32.231 -5.021 -22.489 1.00 44.56 94 THR A O 1
ATOM 721 N N . ASP A 1 95 ? 30.467 -3.785 -21.872 1.00 41.78 95 ASP A N 1
ATOM 722 C CA . ASP A 1 95 ? 31.246 -2.558 -21.702 1.00 41.78 95 ASP A CA 1
ATOM 723 C C . ASP A 1 95 ? 31.066 -1.941 -20.317 1.00 41.78 95 ASP A C 1
ATOM 725 O O . ASP A 1 95 ? 29.965 -1.856 -19.774 1.00 41.78 95 ASP A O 1
ATOM 729 N N . LYS A 1 96 ? 32.213 -1.544 -19.769 1.00 37.72 96 LYS A N 1
ATOM 730 C CA . LYS A 1 96 ? 32.454 -0.969 -18.442 1.00 37.72 96 LYS A CA 1
ATOM 731 C C . LYS A 1 96 ? 31.488 0.182 -18.103 1.00 37.72 96 LYS A C 1
ATOM 733 O O . LYS A 1 96 ? 31.039 0.879 -19.016 1.00 37.72 96 LYS A O 1
ATOM 738 N N . PRO A 1 97 ? 31.223 0.441 -16.804 1.00 39.16 97 PRO A N 1
ATOM 739 C CA . PRO A 1 97 ? 30.379 1.555 -16.382 1.00 39.16 97 PRO A CA 1
ATOM 740 C C . PRO A 1 97 ? 30.896 2.873 -16.971 1.00 39.16 97 PRO A C 1
ATOM 742 O O . PRO A 1 97 ? 32.055 3.255 -16.797 1.00 39.16 97 PRO A O 1
ATOM 745 N N . LYS A 1 98 ? 30.026 3.524 -17.744 1.00 45.38 98 LYS A N 1
ATOM 746 C CA . LYS A 1 98 ? 30.282 4.788 -18.437 1.00 45.38 98 LYS A CA 1
ATOM 747 C C . LYS A 1 98 ? 30.409 5.916 -17.396 1.00 45.38 98 LYS A C 1
ATOM 749 O O . LYS A 1 98 ? 29.594 5.949 -16.477 1.00 45.38 98 LYS A O 1
ATOM 754 N N . PRO A 1 99 ? 31.383 6.840 -17.518 1.00 43.19 99 PRO A N 1
ATOM 755 C CA . PRO A 1 99 ? 31.525 7.954 -16.581 1.00 43.19 99 PRO A CA 1
ATOM 756 C C . PRO A 1 99 ? 30.283 8.862 -16.587 1.00 43.19 99 PRO A C 1
ATOM 758 O O . PRO A 1 99 ? 29.674 9.112 -17.631 1.00 43.19 99 PRO A O 1
ATOM 761 N N . CYS A 1 100 ? 29.912 9.317 -15.391 1.00 53.12 100 CYS A N 1
ATOM 762 C CA . CYS A 1 100 ? 28.683 10.034 -15.051 1.00 53.12 100 CYS A CA 1
ATOM 763 C C . CYS A 1 100 ? 28.706 11.438 -15.694 1.00 53.12 100 CYS A C 1
ATOM 765 O O . CYS A 1 100 ? 29.629 12.199 -15.440 1.00 53.12 100 CYS A O 1
ATOM 767 N N . ASN A 1 101 ? 27.724 11.798 -16.534 1.00 52.97 101 ASN A N 1
ATOM 768 C CA . ASN A 1 101 ? 27.743 13.072 -17.290 1.00 52.97 101 ASN A CA 1
ATOM 769 C C . ASN A 1 101 ? 26.853 14.177 -16.668 1.00 52.97 101 ASN A C 1
ATOM 771 O O . ASN A 1 101 ? 26.402 15.097 -17.357 1.00 52.97 101 ASN A O 1
ATOM 775 N N . GLY A 1 102 ? 26.548 14.080 -15.372 1.00 57.28 102 GLY A N 1
ATOM 776 C CA . GLY A 1 102 ? 25.781 15.090 -14.647 1.00 57.28 102 GLY A CA 1
ATOM 777 C C . GLY A 1 102 ? 25.637 14.785 -13.158 1.00 57.28 102 GLY A C 1
ATOM 778 O O . GLY A 1 102 ? 25.597 13.624 -12.759 1.00 57.28 102 GLY A O 1
ATOM 779 N N . THR A 1 103 ? 25.519 15.848 -12.365 1.00 63.31 103 THR A N 1
ATOM 780 C CA . THR A 1 103 ? 25.322 15.796 -10.910 1.00 63.31 103 THR A CA 1
ATOM 781 C C . THR A 1 103 ? 23.917 16.303 -10.588 1.00 63.31 103 THR A C 1
ATOM 783 O O . THR A 1 103 ? 23.505 17.366 -11.069 1.00 63.31 103 THR A O 1
ATOM 786 N N . CYS A 1 104 ? 23.154 15.533 -9.808 1.00 68.94 104 CYS A N 1
ATOM 787 C CA . CYS A 1 104 ? 21.786 15.880 -9.417 1.00 68.94 104 CYS A CA 1
ATOM 788 C C . CYS A 1 104 ? 21.803 16.474 -7.990 1.00 68.94 104 CYS A C 1
ATOM 790 O O . CYS A 1 104 ? 22.447 15.936 -7.090 1.00 68.94 104 CYS A O 1
ATOM 792 N N . TYR A 1 105 ? 21.122 17.604 -7.795 1.00 76.38 105 TYR A N 1
ATOM 793 C CA . TYR A 1 105 ? 21.063 18.353 -6.536 1.00 76.38 105 TYR A CA 1
ATOM 794 C C . TYR A 1 105 ? 19.613 18.480 -6.056 1.00 76.38 105 TYR A C 1
ATOM 796 O O . TYR A 1 105 ? 18.711 18.741 -6.852 1.00 76.38 105 TYR A O 1
ATOM 804 N N . PHE A 1 106 ? 19.390 18.367 -4.746 1.00 82.25 106 PHE A N 1
ATOM 805 C CA . PHE A 1 106 ? 18.081 18.556 -4.102 1.00 82.25 106 PHE A CA 1
ATOM 806 C C . PHE A 1 106 ? 17.877 20.019 -3.684 1.00 82.25 106 PHE A C 1
ATOM 808 O O . PHE A 1 106 ? 17.701 20.344 -2.516 1.00 82.25 106 PHE A O 1
ATOM 815 N N . ASN A 1 107 ? 17.974 20.936 -4.643 1.00 83.75 107 ASN A N 1
ATOM 816 C CA . ASN A 1 107 ? 17.811 22.382 -4.439 1.00 83.75 107 ASN A CA 1
ATOM 817 C C . ASN A 1 107 ? 16.721 22.977 -5.350 1.00 83.75 107 ASN A C 1
ATOM 819 O O . ASN A 1 107 ? 16.708 24.176 -5.629 1.00 83.75 107 ASN A O 1
ATOM 823 N N . GLY A 1 108 ? 15.829 22.123 -5.856 1.00 83.06 108 GLY A N 1
ATOM 824 C CA . GLY A 1 108 ? 14.679 22.507 -6.660 1.00 83.06 108 GLY A CA 1
ATOM 825 C C . GLY A 1 108 ? 13.575 23.188 -5.855 1.00 83.06 108 GLY A C 1
ATOM 826 O O . GLY A 1 108 ? 13.782 23.692 -4.752 1.00 83.06 108 GLY A O 1
ATOM 827 N N . SER A 1 109 ? 12.373 23.207 -6.436 1.00 87.19 109 SER A N 1
ATOM 828 C CA . SER A 1 109 ? 11.184 23.767 -5.789 1.00 87.19 109 SER A CA 1
ATOM 829 C C . SER A 1 109 ? 10.933 23.121 -4.431 1.00 87.19 109 SER A C 1
ATOM 831 O O . SER A 1 109 ? 11.155 21.924 -4.262 1.00 87.19 109 SER A O 1
ATOM 833 N N . GLU A 1 110 ? 10.437 23.905 -3.478 1.00 92.12 110 GLU A N 1
ATOM 834 C CA . GLU A 1 110 ? 10.025 23.378 -2.180 1.00 92.12 110 GLU A CA 1
ATOM 835 C C . GLU A 1 110 ? 8.902 22.356 -2.325 1.00 92.12 110 GLU A C 1
ATOM 837 O O . GLU A 1 110 ? 7.946 22.573 -3.075 1.00 92.12 110 GLU A O 1
ATOM 842 N N . ILE A 1 111 ? 9.021 21.255 -1.592 1.00 88.88 111 ILE A N 1
ATOM 843 C CA . ILE A 1 111 ? 7.951 20.281 -1.425 1.00 88.88 111 ILE A CA 1
ATOM 844 C C . ILE A 1 111 ? 7.319 20.573 -0.068 1.00 88.88 111 ILE A C 1
ATOM 846 O O . ILE A 1 111 ? 7.919 20.318 0.972 1.00 88.88 111 ILE A O 1
ATOM 850 N N . SER A 1 112 ? 6.118 21.150 -0.087 1.00 88.75 112 SER A N 1
ATOM 851 C CA . SER A 1 112 ? 5.383 21.455 1.139 1.00 88.75 112 SER A CA 1
ATOM 852 C C . SER A 1 112 ? 4.945 20.164 1.832 1.00 88.75 112 SER A C 1
ATOM 854 O O . SER A 1 112 ? 4.368 19.274 1.204 1.00 88.75 112 SER A O 1
ATOM 856 N N . PHE A 1 113 ? 5.214 20.082 3.132 1.00 86.81 113 PHE A N 1
ATOM 857 C CA . PHE A 1 113 ? 4.799 18.993 4.002 1.00 86.81 113 PHE A CA 1
ATOM 858 C C . PHE A 1 113 ? 4.092 19.582 5.221 1.00 86.81 113 PHE A C 1
ATOM 860 O O . PHE A 1 113 ? 4.644 20.446 5.898 1.00 86.81 113 PHE A O 1
ATOM 867 N N . ASP A 1 114 ? 2.868 19.121 5.468 1.00 89.88 114 ASP A N 1
ATOM 868 C CA . ASP A 1 114 ? 2.056 19.493 6.623 1.00 89.88 114 ASP A CA 1
ATOM 869 C C . ASP A 1 114 ? 1.961 18.281 7.562 1.00 89.88 114 ASP A C 1
ATOM 871 O O . ASP A 1 114 ? 1.201 17.351 7.264 1.00 89.88 114 ASP A O 1
ATOM 875 N N . PRO A 1 115 ? 2.744 18.247 8.658 1.00 85.75 115 PRO A N 1
ATOM 876 C CA . PRO A 1 115 ? 2.701 17.152 9.622 1.00 85.75 115 PRO A CA 1
ATOM 877 C C . PRO A 1 115 ? 1.320 16.978 10.267 1.00 85.75 115 PRO A C 1
ATOM 879 O O . PRO A 1 115 ? 0.894 15.847 10.492 1.00 85.75 115 PRO A O 1
ATOM 882 N N . GLU A 1 116 ? 0.594 18.077 10.494 1.00 88.50 116 GLU A N 1
ATOM 883 C CA . GLU A 1 116 ? -0.756 18.074 11.083 1.00 88.50 116 GLU A CA 1
ATOM 884 C C . GLU A 1 116 ? -1.816 17.560 10.091 1.00 88.50 116 GLU A C 1
ATOM 886 O O . GLU A 1 116 ? -2.934 17.194 10.463 1.00 88.50 116 GLU A O 1
ATOM 891 N N . GLY A 1 117 ? -1.455 17.488 8.807 1.00 87.25 117 GLY A N 1
ATOM 892 C CA . GLY A 1 117 ? -2.251 16.877 7.749 1.00 87.25 117 GLY A CA 1
ATOM 893 C C . GLY A 1 117 ? -2.218 15.344 7.747 1.00 87.25 117 GLY A C 1
ATOM 894 O O . GLY A 1 117 ? -2.944 14.733 6.959 1.00 87.25 117 GLY A O 1
ATOM 895 N N . ILE A 1 118 ? -1.402 14.703 8.593 1.00 90.81 118 ILE A N 1
ATOM 896 C CA . ILE A 1 118 ? -1.308 13.240 8.692 1.00 90.81 118 ILE A CA 1
ATOM 897 C C . ILE A 1 118 ? -2.365 12.708 9.667 1.00 90.81 118 ILE A C 1
ATOM 899 O O . ILE A 1 118 ? -2.546 13.230 10.762 1.00 90.81 118 ILE A O 1
ATOM 903 N N . TRP A 1 119 ? -3.054 11.625 9.293 1.00 92.12 119 TRP A N 1
ATOM 904 C CA . TRP A 1 119 ? -3.996 10.957 10.197 1.00 92.12 119 TRP A CA 1
ATOM 905 C C . TRP A 1 119 ? -3.276 10.357 11.420 1.00 92.12 119 TRP A C 1
ATOM 907 O O . TRP A 1 119 ? -2.284 9.646 11.232 1.00 92.12 119 TRP A O 1
ATOM 917 N N . PRO A 1 120 ? -3.787 10.556 12.654 1.00 94.44 120 PRO A N 1
ATOM 918 C CA . PRO A 1 120 ? -3.159 10.085 13.893 1.00 94.44 120 PRO A CA 1
ATOM 919 C C . PRO A 1 120 ? -3.391 8.579 14.110 1.00 94.44 120 PRO A C 1
ATOM 921 O O . PRO A 1 120 ? -4.054 8.157 15.059 1.00 94.44 120 PRO A O 1
ATOM 924 N N . MET A 1 121 ? -2.896 7.749 13.191 1.00 94.25 121 MET A N 1
ATOM 925 C CA . MET A 1 121 ? -3.087 6.299 13.220 1.00 94.25 121 MET A CA 1
ATOM 926 C C . MET A 1 121 ? -2.090 5.594 14.147 1.00 94.25 121 MET A C 1
ATOM 928 O O . MET A 1 121 ? -0.932 5.996 14.270 1.00 94.25 121 MET A O 1
ATOM 932 N N . ILE A 1 122 ? -2.514 4.493 14.762 1.00 93.94 122 ILE A N 1
ATOM 933 C CA . ILE A 1 122 ? -1.627 3.657 15.583 1.00 93.94 122 ILE A CA 1
ATOM 934 C C . ILE A 1 122 ? -0.721 2.766 14.722 1.00 93.94 122 ILE A C 1
ATOM 936 O O . ILE A 1 122 ? -1.197 2.164 13.765 1.00 93.94 122 ILE A O 1
ATOM 940 N N . PRO A 1 123 ? 0.576 2.620 15.031 1.00 93.62 123 PRO A N 1
ATOM 941 C CA . PRO A 1 123 ? 1.481 1.821 14.206 1.00 93.62 123 PRO A CA 1
ATOM 942 C C . PRO A 1 123 ? 1.304 0.306 14.420 1.00 93.62 123 PRO A C 1
ATOM 944 O O . PRO A 1 123 ? 0.989 -0.138 15.523 1.00 93.62 123 PRO A O 1
ATOM 947 N N . ASN A 1 124 ? 1.601 -0.482 13.378 1.00 90.94 124 ASN A N 1
ATOM 948 C CA . ASN A 1 124 ? 1.866 -1.931 13.430 1.00 90.94 124 ASN A CA 1
ATOM 949 C C . ASN A 1 124 ? 0.811 -2.787 14.161 1.00 90.94 124 ASN A C 1
ATOM 951 O O . ASN A 1 124 ? 1.166 -3.639 14.978 1.00 90.94 124 ASN A O 1
ATOM 955 N N . ARG A 1 125 ? -0.480 -2.568 13.890 1.00 92.38 125 ARG A N 1
ATOM 956 C CA . ARG A 1 125 ? -1.557 -3.349 14.515 1.00 92.38 125 ARG A CA 1
ATOM 957 C C . ARG A 1 125 ? -1.817 -4.676 13.824 1.00 92.38 125 ARG A C 1
ATOM 959 O O . ARG A 1 125 ? -1.488 -4.872 12.656 1.00 92.38 125 ARG A O 1
ATOM 966 N N . ARG A 1 126 ? -2.475 -5.554 14.574 1.00 95.44 126 ARG A N 1
ATOM 967 C CA . ARG A 1 126 ? -3.156 -6.757 14.097 1.00 95.44 126 ARG A CA 1
ATOM 968 C C . ARG A 1 126 ? -4.656 -6.629 14.301 1.00 95.44 126 ARG A C 1
ATOM 970 O O . ARG A 1 126 ? -5.111 -5.887 15.174 1.00 95.44 126 ARG A O 1
ATOM 977 N N . LEU A 1 127 ? -5.434 -7.416 13.563 1.00 96.00 127 LEU A N 1
ATOM 978 C CA . LEU A 1 127 ? -6.889 -7.448 13.724 1.00 96.00 127 LEU A CA 1
ATOM 979 C C . LEU A 1 127 ? -7.287 -7.835 15.161 1.00 96.00 127 LEU A C 1
ATOM 981 O O . LEU A 1 127 ? -8.257 -7.308 15.702 1.00 96.00 127 LEU A O 1
ATOM 985 N N . SER A 1 128 ? -6.503 -8.714 15.795 1.00 95.94 128 SER A N 1
ATOM 986 C CA . SER A 1 128 ? -6.684 -9.145 17.188 1.00 95.94 128 SER A CA 1
ATOM 987 C C . SER A 1 128 ? -6.545 -8.025 18.219 1.00 95.94 128 SER A C 1
ATOM 989 O O . SER A 1 128 ? -6.999 -8.190 19.348 1.00 95.94 128 SER A O 1
ATOM 991 N N . ASP A 1 129 ? -5.920 -6.904 17.856 1.00 94.62 129 ASP A N 1
ATOM 992 C CA . ASP A 1 129 ? -5.711 -5.777 18.766 1.00 94.62 129 ASP A CA 1
ATOM 993 C C . ASP A 1 129 ? -6.940 -4.858 18.858 1.00 94.62 129 ASP A C 1
ATOM 995 O O . ASP A 1 129 ? -6.971 -3.940 19.685 1.00 94.62 129 ASP A O 1
ATOM 999 N N . TYR A 1 130 ? -7.942 -5.071 17.999 1.00 95.69 130 TYR A N 1
ATOM 1000 C CA . TYR A 1 130 ? -9.201 -4.337 18.014 1.00 95.69 130 TYR A CA 1
ATOM 1001 C C . TYR A 1 130 ? -10.279 -5.130 18.747 1.00 95.69 130 TYR A C 1
ATOM 1003 O O . TYR A 1 130 ? -10.485 -6.317 18.494 1.00 95.69 130 TYR A O 1
ATOM 1011 N N . THR A 1 131 ? -11.026 -4.449 19.616 1.00 96.69 131 THR A N 1
ATOM 1012 C CA . THR A 1 131 ? -12.165 -5.039 20.326 1.00 96.69 131 THR A CA 1
ATOM 1013 C C . THR A 1 131 ? -13.188 -5.595 19.329 1.00 96.69 131 THR A C 1
ATOM 1015 O O . THR A 1 131 ? -13.731 -4.818 18.537 1.00 96.69 131 THR A O 1
ATOM 1018 N N . PRO A 1 132 ? -13.505 -6.903 19.362 1.00 97.00 132 PRO A N 1
ATOM 1019 C CA . PRO A 1 132 ? -14.481 -7.490 18.453 1.00 97.00 132 PRO A CA 1
ATOM 1020 C C . PRO A 1 132 ? -15.819 -6.743 18.476 1.00 97.00 132 PRO A C 1
ATOM 1022 O O . PRO A 1 132 ? -16.383 -6.477 19.535 1.00 97.00 132 PRO A O 1
ATOM 1025 N N . GLY A 1 133 ? -16.326 -6.397 17.292 1.00 96.25 133 GLY A N 1
ATOM 1026 C CA . GLY A 1 133 ? -17.593 -5.677 17.125 1.00 96.25 133 GLY A CA 1
ATOM 1027 C C . GLY A 1 133 ? -17.508 -4.146 17.197 1.00 96.25 133 GLY A C 1
ATOM 1028 O O . GLY A 1 133 ? -18.480 -3.488 16.814 1.00 96.25 133 GLY A O 1
ATOM 1029 N N . SER A 1 134 ? -16.365 -3.569 17.590 1.00 97.69 134 SER A N 1
ATOM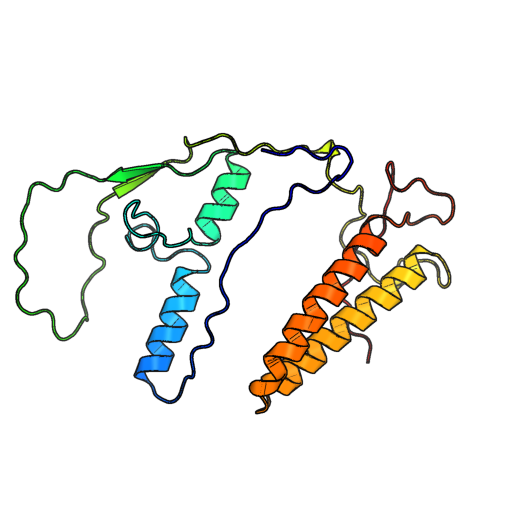 1030 C CA . SER A 1 134 ? -16.162 -2.113 17.543 1.00 97.69 134 SER A CA 1
ATOM 1031 C C . SER A 1 134 ? -16.254 -1.568 16.110 1.00 97.69 134 SER A C 1
ATOM 1033 O O . SER A 1 134 ? -16.241 -2.311 15.116 1.00 97.69 134 SER A O 1
ATOM 1035 N N . LYS A 1 135 ? -16.3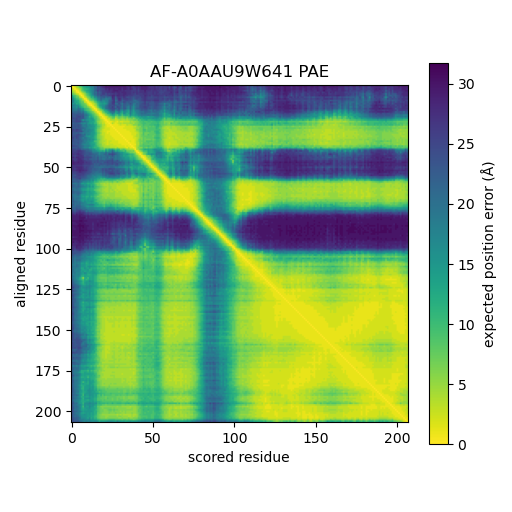85 -0.248 15.964 1.00 97.56 135 LYS A N 1
ATOM 1036 C CA . LYS A 1 135 ? -16.320 0.421 14.656 1.00 97.56 135 LYS A CA 1
ATOM 1037 C C . LYS A 1 135 ? -14.978 0.141 13.980 1.00 97.56 135 LYS A C 1
ATOM 1039 O O . LYS A 1 135 ? -14.989 -0.310 12.837 1.00 97.56 135 LYS A O 1
ATOM 1044 N N . ALA A 1 136 ? -13.867 0.318 14.697 1.00 97.62 136 ALA A N 1
ATOM 1045 C CA . ALA A 1 136 ? -12.522 0.042 14.191 1.00 97.62 136 ALA A CA 1
ATOM 1046 C C . ALA A 1 136 ? -12.369 -1.412 13.720 1.00 97.62 136 ALA A C 1
ATOM 1048 O O . ALA A 1 136 ? -11.979 -1.641 12.579 1.00 97.62 136 ALA A O 1
ATOM 1049 N N . TYR A 1 137 ? -12.792 -2.390 14.532 1.00 98.19 137 TYR A N 1
ATOM 1050 C CA . TYR A 1 137 ? -12.746 -3.810 14.166 1.00 98.19 137 TYR A CA 1
ATOM 1051 C C . TYR A 1 137 ? -13.524 -4.096 12.876 1.00 98.19 137 TYR A C 1
ATOM 1053 O O . TYR A 1 137 ? -13.036 -4.775 11.977 1.00 98.19 137 TYR A O 1
ATOM 1061 N N . ARG A 1 138 ? -14.743 -3.556 12.750 1.00 98.06 138 ARG A N 1
ATOM 1062 C CA . ARG A 1 138 ? -15.569 -3.761 11.551 1.00 98.06 138 ARG A CA 1
ATOM 1063 C C . ARG A 1 138 ? -14.942 -3.141 10.304 1.00 98.06 138 ARG A C 1
ATOM 1065 O O . ARG A 1 138 ? -14.999 -3.765 9.247 1.00 98.06 138 ARG A O 1
ATOM 1072 N N . GLN A 1 139 ? -14.356 -1.948 10.412 1.00 98.06 139 GLN A N 1
ATOM 1073 C CA . GLN A 1 139 ? -13.656 -1.324 9.285 1.00 98.06 139 GLN A CA 1
ATOM 1074 C C . GLN A 1 139 ? -12.397 -2.103 8.900 1.00 98.06 139 GLN A C 1
ATOM 1076 O O . GLN A 1 139 ? -12.163 -2.302 7.711 1.00 98.06 139 GLN A O 1
ATOM 1081 N N . GLU A 1 140 ? -11.654 -2.624 9.877 1.00 97.69 140 GLU A N 1
ATOM 1082 C CA . GLU A 1 140 ? -10.475 -3.457 9.630 1.00 97.69 140 GLU A CA 1
ATOM 1083 C C . GLU A 1 140 ? -10.840 -4.750 8.889 1.00 97.69 140 GLU A C 1
ATOM 1085 O O . GLU A 1 140 ? -10.212 -5.110 7.896 1.00 97.69 140 GLU A O 1
ATOM 1090 N N . VAL A 1 141 ? -11.925 -5.419 9.298 1.00 97.94 141 VAL A N 1
ATOM 1091 C CA . VAL A 1 141 ? -12.446 -6.605 8.595 1.00 97.94 141 VAL A CA 1
ATOM 1092 C C . VAL A 1 141 ? -12.811 -6.277 7.144 1.00 97.94 141 VAL A C 1
ATOM 1094 O O . VAL A 1 141 ? -12.511 -7.058 6.238 1.00 97.94 141 VAL A O 1
ATOM 1097 N N . LEU A 1 142 ? -13.453 -5.130 6.895 1.00 97.25 142 LEU A N 1
ATOM 1098 C CA . LEU A 1 142 ? -13.796 -4.702 5.535 1.00 97.25 142 LEU A CA 1
ATOM 1099 C C . LEU A 1 142 ? -12.546 -4.397 4.701 1.00 97.25 142 LEU A C 1
ATOM 1101 O O . LEU A 1 142 ? -12.477 -4.819 3.545 1.00 97.25 142 LEU A O 1
ATOM 1105 N N . PHE A 1 143 ? -11.560 -3.719 5.289 1.00 98.00 143 PHE A N 1
ATOM 1106 C CA . PHE A 1 143 ? -10.278 -3.434 4.654 1.00 98.00 143 PHE A CA 1
ATOM 1107 C C . PHE A 1 143 ? -9.529 -4.724 4.288 1.00 98.00 143 PHE A C 1
ATOM 1109 O O . PHE A 1 143 ? -9.208 -4.927 3.117 1.00 98.00 143 PHE A O 1
ATOM 1116 N N . ASN A 1 144 ? -9.346 -5.643 5.240 1.00 98.00 144 ASN A N 1
ATOM 1117 C CA . ASN A 1 144 ? -8.661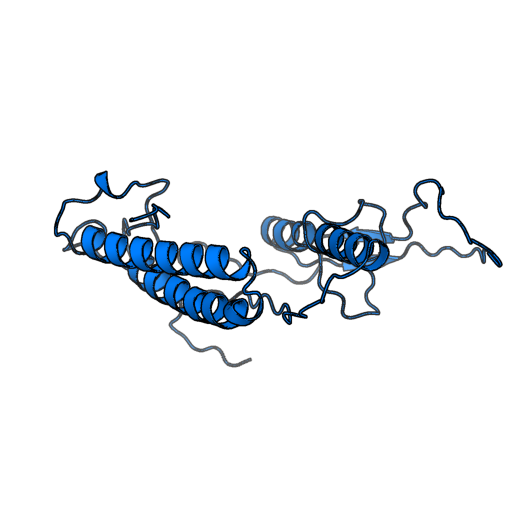 -6.919 5.011 1.00 98.00 144 ASN A CA 1
ATOM 1118 C C . ASN A 1 144 ? -9.377 -7.786 3.969 1.00 98.00 144 ASN A C 1
ATOM 1120 O O . ASN A 1 144 ? -8.733 -8.412 3.123 1.00 98.00 144 ASN A O 1
ATOM 1124 N N . LYS A 1 145 ? -10.715 -7.759 3.940 1.00 97.75 145 LYS A N 1
ATOM 1125 C CA . LYS A 1 145 ? -11.495 -8.430 2.893 1.00 97.75 145 LYS A CA 1
ATOM 1126 C C . LYS A 1 145 ? -11.260 -7.811 1.513 1.00 97.75 145 LYS A C 1
ATOM 1128 O O . LYS A 1 145 ? -11.143 -8.549 0.534 1.00 97.75 145 LYS A O 1
ATOM 1133 N N . ALA A 1 146 ? -11.206 -6.483 1.409 1.00 97.50 146 ALA A N 1
ATOM 1134 C CA . ALA A 1 146 ? -10.909 -5.796 0.151 1.00 97.50 146 ALA A CA 1
ATOM 1135 C C . ALA A 1 146 ? -9.480 -6.091 -0.329 1.00 97.50 146 ALA A C 1
ATOM 1137 O O . ALA A 1 146 ? -9.286 -6.448 -1.490 1.00 97.50 146 ALA A O 1
ATOM 1138 N N . TYR A 1 147 ? -8.507 -6.038 0.581 1.00 98.06 147 TYR A N 1
ATOM 1139 C CA . TYR A 1 147 ? -7.120 -6.406 0.313 1.00 98.06 147 TYR A CA 1
ATOM 1140 C C . TYR A 1 147 ? -6.994 -7.862 -0.158 1.00 98.06 147 TYR A C 1
ATOM 1142 O O . TYR A 1 147 ? -6.386 -8.135 -1.190 1.00 98.06 147 TYR A O 1
ATOM 1150 N N . THR A 1 148 ? -7.660 -8.800 0.520 1.00 98.19 148 THR A N 1
ATOM 1151 C CA . THR A 1 148 ? -7.655 -10.219 0.131 1.00 98.19 148 THR A CA 1
ATOM 1152 C C . THR A 1 148 ? -8.262 -10.433 -1.258 1.00 98.19 148 THR A C 1
ATOM 1154 O O . THR A 1 148 ? -7.738 -11.217 -2.047 1.00 98.19 148 THR A O 1
ATOM 1157 N N . LYS A 1 149 ? -9.351 -9.729 -1.596 1.00 97.69 149 LYS A N 1
ATOM 1158 C CA . LYS A 1 149 ? -9.931 -9.784 -2.948 1.00 97.69 149 LYS A CA 1
ATOM 1159 C C . LYS A 1 149 ? -8.945 -9.305 -4.009 1.00 97.69 149 LYS A C 1
ATOM 1161 O O . LYS A 1 149 ? -8.817 -9.974 -5.028 1.00 97.69 149 LYS A O 1
ATOM 1166 N N . LEU A 1 150 ? -8.247 -8.193 -3.758 1.00 97.81 150 LEU A N 1
ATOM 1167 C CA . LEU A 1 150 ? -7.198 -7.701 -4.652 1.00 97.81 150 LEU A CA 1
ATOM 1168 C C . LEU A 1 150 ? -6.116 -8.769 -4.859 1.00 97.81 150 LEU A C 1
ATOM 1170 O O . LEU A 1 150 ? -5.803 -9.093 -6.000 1.00 97.81 150 LEU A O 1
ATOM 1174 N N . LEU A 1 151 ? -5.605 -9.368 -3.777 1.00 97.81 151 LEU A N 1
ATOM 1175 C CA . LEU A 1 151 ? -4.591 -10.424 -3.866 1.00 97.81 151 LEU A CA 1
ATOM 1176 C C . LEU A 1 151 ? -5.076 -11.640 -4.664 1.00 97.81 151 LEU A C 1
ATOM 1178 O O . LEU A 1 151 ? -4.361 -12.111 -5.539 1.00 97.81 151 LEU A O 1
ATOM 1182 N N . LYS A 1 152 ? -6.302 -12.118 -4.418 1.00 97.75 152 LYS A N 1
ATOM 1183 C CA . LYS A 1 152 ? -6.890 -13.235 -5.179 1.00 97.75 152 LYS A CA 1
ATOM 1184 C C . LYS A 1 152 ? -7.071 -12.895 -6.663 1.00 97.75 152 LYS A C 1
ATOM 1186 O O . LYS A 1 152 ? -6.895 -13.765 -7.508 1.00 97.75 152 LYS A O 1
ATOM 1191 N N . SER A 1 153 ? -7.402 -11.644 -6.984 1.00 97.25 153 SER A N 1
ATOM 1192 C CA . SER A 1 153 ? -7.524 -11.181 -8.370 1.00 97.25 153 SER A CA 1
ATOM 1193 C C . SER A 1 153 ? -6.169 -11.108 -9.077 1.00 97.25 153 SER A C 1
ATOM 1195 O O . SER A 1 153 ? -6.072 -11.500 -10.235 1.00 97.25 153 SER A O 1
ATOM 1197 N N . LEU A 1 154 ? -5.122 -10.644 -8.383 1.00 96.38 154 LEU A N 1
ATOM 1198 C CA . LEU A 1 154 ? -3.749 -10.647 -8.900 1.00 96.38 154 LEU A CA 1
ATOM 1199 C C . LEU A 1 154 ? -3.237 -12.076 -9.107 1.00 96.38 154 LEU A C 1
ATOM 1201 O O . LEU A 1 154 ? -2.677 -12.375 -10.155 1.00 96.38 154 LEU A O 1
ATOM 1205 N N . GLU A 1 155 ? -3.487 -12.965 -8.144 1.00 96.94 155 GLU A N 1
ATOM 1206 C CA . GLU A 1 155 ? -3.148 -14.388 -8.239 1.00 96.94 155 GLU A CA 1
ATOM 1207 C C . GLU A 1 155 ? -3.807 -15.037 -9.463 1.00 96.94 155 GLU A C 1
ATOM 1209 O O . GLU A 1 155 ? -3.160 -15.771 -10.203 1.00 96.94 155 GLU A O 1
ATOM 1214 N N . HIS A 1 156 ? -5.087 -14.749 -9.714 1.00 96.75 156 HIS A N 1
ATOM 1215 C CA . HIS A 1 156 ? -5.776 -15.245 -10.903 1.00 96.75 156 HIS A CA 1
ATOM 1216 C C . HIS A 1 156 ? -5.129 -14.728 -12.195 1.00 96.75 156 HIS A C 1
ATOM 1218 O O . HIS A 1 156 ? -4.826 -15.530 -13.082 1.00 96.75 156 HIS A O 1
ATOM 1224 N N . ALA A 1 157 ? -4.845 -13.422 -12.257 1.00 93.81 157 ALA A N 1
ATOM 1225 C CA . ALA A 1 157 ? -4.228 -12.800 -13.423 1.00 93.81 157 ALA A CA 1
ATOM 1226 C C . ALA A 1 157 ? -2.844 -13.396 -13.728 1.00 93.81 157 ALA A C 1
ATOM 1228 O O . ALA A 1 157 ? -2.531 -13.726 -14.873 1.00 93.81 157 ALA A O 1
ATOM 1229 N N . PHE A 1 158 ? -2.023 -13.589 -12.693 1.00 92.75 158 PHE A N 1
ATOM 1230 C CA . PHE A 1 158 ? -0.672 -14.136 -12.824 1.00 92.75 158 PHE A CA 1
ATOM 1231 C C . PHE A 1 158 ? -0.648 -15.650 -13.075 1.00 92.75 158 PHE A C 1
ATOM 1233 O O . PHE A 1 158 ? 0.328 -16.153 -13.627 1.00 92.75 158 PHE A O 1
ATOM 1240 N N . ASN A 1 159 ? -1.741 -16.363 -12.789 1.00 95.81 159 ASN A N 1
ATOM 1241 C CA . ASN A 1 159 ? -1.914 -17.784 -13.106 1.00 95.81 159 ASN A CA 1
ATOM 1242 C C . ASN A 1 159 ? -2.607 -18.017 -14.458 1.00 95.81 159 ASN A C 1
ATOM 1244 O O . ASN A 1 159 ? -3.498 -18.859 -14.585 1.00 95.81 159 ASN A O 1
ATOM 1248 N N . GLY A 1 160 ? -2.179 -17.280 -15.484 1.00 90.19 160 GLY A N 1
ATOM 1249 C CA . GLY A 1 160 ? -2.550 -17.547 -16.876 1.00 90.19 160 GLY A CA 1
ATOM 1250 C C . GLY A 1 160 ? -3.804 -16.836 -17.385 1.00 90.19 160 GLY A C 1
ATOM 1251 O O . GLY A 1 160 ? -4.271 -17.196 -18.460 1.00 90.19 160 GLY A O 1
ATOM 1252 N N . HIS A 1 161 ? -4.305 -15.832 -16.659 1.00 92.44 161 HIS A N 1
ATOM 1253 C CA . HIS A 1 161 ? -5.450 -15.006 -17.073 1.00 92.44 161 HIS A CA 1
ATOM 1254 C C . HIS A 1 161 ? -5.073 -13.512 -17.108 1.00 92.44 161 HIS A C 1
ATOM 1256 O O . HIS A 1 161 ? -5.681 -12.698 -16.413 1.00 92.44 161 HIS A O 1
ATOM 1262 N N . PRO A 1 162 ? -4.025 -13.105 -17.850 1.00 88.44 162 PRO A N 1
ATOM 1263 C CA . PRO A 1 162 ? -3.516 -11.730 -17.822 1.00 88.44 162 PRO A CA 1
ATOM 1264 C C . PRO A 1 162 ? -4.564 -10.667 -18.202 1.00 88.44 162 PRO A C 1
ATOM 1266 O O . PRO A 1 162 ? -4.441 -9.513 -17.794 1.00 88.44 162 PRO A O 1
ATOM 1269 N N . GLU A 1 163 ? -5.610 -11.041 -18.941 1.00 87.25 163 GLU A N 1
ATOM 1270 C CA . GLU A 1 163 ? -6.761 -10.196 -19.259 1.00 87.25 163 GLU A CA 1
ATOM 1271 C C . GLU A 1 163 ? -7.550 -9.743 -18.020 1.00 87.25 163 GLU A C 1
ATOM 1273 O O . GLU A 1 163 ? -8.139 -8.665 -18.040 1.00 87.25 163 GLU A O 1
ATOM 1278 N N . SER A 1 164 ? -7.513 -10.503 -16.918 1.00 90.88 164 SER A N 1
ATOM 1279 C CA . SER A 1 164 ? -8.192 -10.148 -15.665 1.00 90.88 164 SER A CA 1
ATOM 1280 C C . SER A 1 164 ? -7.393 -9.161 -14.802 1.00 90.88 164 SER A C 1
ATOM 1282 O O . SER A 1 164 ? -7.771 -8.876 -13.663 1.00 90.88 164 SER A O 1
ATOM 1284 N N . LEU A 1 165 ? -6.258 -8.643 -15.290 1.00 89.69 165 LEU A N 1
ATOM 1285 C CA . LEU A 1 165 ? -5.473 -7.639 -14.567 1.00 89.69 165 LEU A CA 1
ATOM 1286 C C . LEU A 1 165 ? -6.257 -6.328 -14.378 1.00 89.69 165 LEU A C 1
ATOM 1288 O O . LEU A 1 165 ? -6.103 -5.667 -13.350 1.00 89.69 165 LEU A O 1
ATOM 1292 N N . GLU A 1 166 ? -7.130 -5.967 -15.324 1.00 88.38 166 GLU A N 1
ATOM 1293 C CA . GLU A 1 166 ? -7.989 -4.779 -15.208 1.00 88.38 166 GLU A CA 1
ATOM 1294 C C . GLU A 1 166 ? -8.951 -4.872 -14.013 1.00 88.38 166 GLU A C 1
ATOM 1296 O O . GLU A 1 166 ? -9.155 -3.879 -13.309 1.00 88.38 166 GLU A O 1
ATOM 1301 N N . ASP A 1 167 ? -9.456 -6.070 -13.702 1.00 91.56 167 ASP A N 1
ATOM 1302 C CA . ASP A 1 167 ? -10.294 -6.303 -12.521 1.00 91.56 167 ASP A CA 1
ATOM 1303 C C . ASP A 1 167 ? -9.511 -6.051 -11.226 1.00 91.56 167 ASP A C 1
ATOM 1305 O O . ASP A 1 167 ? -10.008 -5.404 -10.296 1.00 91.56 167 ASP A O 1
ATOM 1309 N N . ALA A 1 168 ? -8.253 -6.503 -11.179 1.00 93.00 168 ALA A N 1
ATOM 1310 C CA . ALA A 1 168 ? -7.369 -6.251 -10.047 1.00 93.00 168 ALA A CA 1
ATOM 1311 C C . ALA A 1 168 ? -7.100 -4.746 -9.878 1.00 93.00 168 ALA A C 1
ATOM 1313 O O . ALA A 1 168 ? -7.175 -4.236 -8.760 1.00 93.00 168 ALA A O 1
ATOM 1314 N N . ILE A 1 169 ? -6.870 -4.014 -10.974 1.00 89.88 169 ILE A N 1
ATOM 1315 C CA . ILE A 1 169 ? -6.728 -2.547 -10.953 1.00 89.88 169 ILE A CA 1
ATOM 1316 C C . ILE A 1 169 ? -8.010 -1.889 -10.418 1.00 89.88 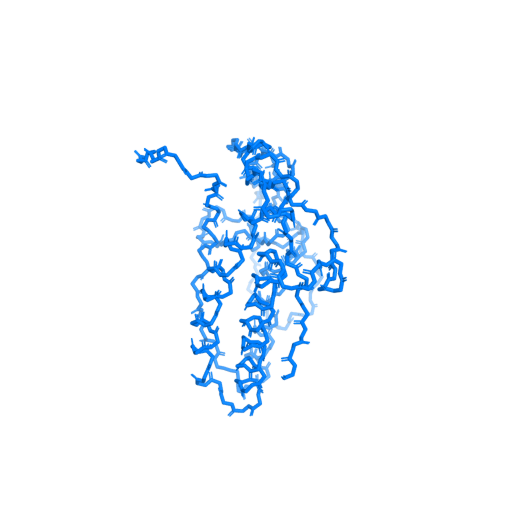169 ILE A C 1
ATOM 1318 O O . ILE A 1 169 ? -7.939 -1.004 -9.563 1.00 89.88 169 ILE A O 1
ATOM 1322 N N . GLY A 1 170 ? -9.189 -2.355 -10.838 1.00 90.38 170 GLY A N 1
ATOM 1323 C CA . GLY A 1 170 ? -10.471 -1.904 -10.288 1.00 90.38 170 GLY A CA 1
ATOM 1324 C C . GLY A 1 170 ? -10.565 -2.103 -8.769 1.00 90.38 170 GLY A C 1
ATOM 1325 O O . GLY A 1 170 ? -10.977 -1.199 -8.035 1.00 90.38 170 GLY A O 1
ATOM 1326 N N . LEU A 1 171 ? -10.116 -3.258 -8.272 1.00 94.88 171 LEU A N 1
ATOM 1327 C CA . LEU A 1 171 ? -10.078 -3.565 -6.840 1.00 94.88 171 LEU A CA 1
ATOM 1328 C C . LEU A 1 171 ? -9.087 -2.689 -6.058 1.00 94.88 171 LEU A C 1
ATOM 1330 O O . LEU A 1 171 ? -9.350 -2.419 -4.884 1.00 94.88 171 LEU A O 1
ATOM 1334 N N . MET A 1 172 ? -8.008 -2.187 -6.675 1.00 92.62 172 MET A N 1
ATOM 1335 C CA . MET A 1 172 ? -7.077 -1.252 -6.018 1.00 92.62 172 MET A CA 1
ATOM 1336 C C . MET A 1 172 ? -7.788 0.027 -5.553 1.00 92.62 172 MET A C 1
ATOM 1338 O O . MET A 1 172 ? -7.575 0.468 -4.422 1.00 92.62 172 MET A O 1
ATOM 1342 N N . TYR A 1 173 ? -8.702 0.578 -6.361 1.00 92.00 173 TYR A N 1
ATOM 1343 C CA . TYR A 1 173 ? -9.528 1.723 -5.949 1.00 92.00 173 TYR A CA 1
ATOM 1344 C C . TYR A 1 173 ? -10.465 1.377 -4.783 1.00 92.00 173 TYR A C 1
ATOM 1346 O O . TYR A 1 173 ? -10.714 2.206 -3.905 1.00 92.00 173 TYR A O 1
ATOM 1354 N N . GLY A 1 174 ? -10.956 0.135 -4.738 1.00 92.31 174 GLY A N 1
ATOM 1355 C CA . GLY A 1 174 ? -11.727 -0.380 -3.606 1.00 92.31 174 GLY A CA 1
ATOM 1356 C C . GLY A 1 174 ? -10.904 -0.429 -2.316 1.00 92.31 174 GLY A C 1
ATOM 1357 O O . GLY A 1 174 ? -11.379 0.011 -1.267 1.00 92.31 174 GLY A O 1
ATOM 1358 N N . VAL A 1 175 ? -9.655 -0.899 -2.391 1.00 96.94 175 VAL A N 1
ATOM 1359 C CA . VAL A 1 175 ? -8.721 -0.892 -1.253 1.00 96.94 175 VAL A CA 1
ATOM 1360 C C . VAL A 1 175 ? -8.461 0.537 -0.775 1.00 96.94 175 VAL A C 1
ATOM 1362 O O . VAL A 1 175 ? -8.552 0.791 0.425 1.00 96.94 175 VAL A O 1
ATOM 1365 N N . GLU A 1 176 ? -8.218 1.486 -1.685 1.00 95.19 176 GLU A N 1
ATOM 1366 C CA . GLU A 1 176 ? -8.019 2.900 -1.336 1.00 95.19 176 GLU A CA 1
ATOM 1367 C C . GLU A 1 176 ? -9.232 3.486 -0.594 1.00 95.19 176 GLU A C 1
ATOM 1369 O O . GLU A 1 176 ? -9.073 4.196 0.404 1.00 95.19 176 GLU A O 1
ATOM 1374 N N . LEU A 1 177 ? -10.451 3.181 -1.050 1.00 96.00 177 LEU A N 1
ATOM 1375 C CA . LEU A 1 177 ? -11.678 3.643 -0.403 1.00 96.00 177 LEU A CA 1
ATOM 1376 C C . LEU A 1 177 ? -11.794 3.109 1.031 1.00 96.00 177 LEU A C 1
ATOM 1378 O O . LEU A 1 177 ? -12.023 3.890 1.957 1.00 96.00 177 LEU A O 1
ATOM 1382 N N . HIS A 1 178 ? -11.604 1.801 1.222 1.00 97.44 178 HIS A N 1
ATOM 1383 C CA . HIS A 1 178 ? -11.659 1.187 2.549 1.00 97.44 178 HIS A CA 1
ATOM 1384 C C . HIS A 1 178 ? -10.549 1.703 3.466 1.00 97.44 178 HIS A C 1
ATOM 1386 O O . HIS A 1 178 ? -10.822 2.015 4.625 1.00 97.44 178 HIS A O 1
ATOM 1392 N N . LEU A 1 179 ? -9.335 1.885 2.940 1.00 96.81 179 LEU A N 1
ATOM 1393 C CA . LEU A 1 179 ? -8.212 2.456 3.679 1.00 96.81 179 LEU A CA 1
ATOM 1394 C C . LEU A 1 179 ? -8.526 3.873 4.171 1.00 96.81 179 LEU A C 1
ATOM 1396 O O . LEU A 1 179 ? -8.321 4.186 5.339 1.00 96.81 179 LEU A O 1
ATOM 1400 N N . LYS A 1 180 ? -9.075 4.733 3.307 1.00 95.38 180 LYS A N 1
ATOM 1401 C CA . LYS A 1 180 ? -9.448 6.109 3.676 1.00 95.38 180 LYS A CA 1
ATOM 1402 C C . LYS A 1 180 ? -10.525 6.176 4.754 1.00 95.38 180 LYS A C 1
ATOM 1404 O O . LYS A 1 180 ? -10.541 7.139 5.520 1.00 95.38 180 LYS A O 1
ATOM 1409 N N . THR A 1 181 ? -11.444 5.217 4.787 1.00 96.50 181 THR A N 1
ATOM 1410 C CA . THR A 1 181 ? -12.435 5.117 5.865 1.00 96.50 181 THR A CA 1
ATOM 1411 C C . THR A 1 181 ? -11.783 4.620 7.152 1.00 96.50 181 THR A C 1
ATOM 1413 O O . THR A 1 181 ? -12.006 5.201 8.213 1.00 96.50 181 THR A O 1
ATOM 1416 N N . LEU A 1 182 ? -10.930 3.599 7.060 1.00 97.25 182 LEU A N 1
ATOM 1417 C CA . LEU A 1 182 ? -10.217 3.031 8.199 1.00 97.25 182 LEU A CA 1
ATOM 1418 C C . LEU A 1 182 ? -9.331 4.066 8.909 1.00 97.25 182 LEU A C 1
ATOM 1420 O O . LEU A 1 182 ? -9.466 4.254 10.113 1.00 97.25 182 LEU A O 1
ATOM 1424 N N . LEU A 1 183 ? -8.517 4.816 8.158 1.00 96.31 183 LEU A N 1
ATOM 1425 C CA . LEU A 1 183 ? -7.612 5.845 8.697 1.00 96.31 183 LEU A CA 1
ATOM 1426 C C . LEU A 1 183 ? -8.333 7.017 9.386 1.00 96.31 183 LEU A C 1
ATOM 1428 O O . LEU A 1 183 ? -7.704 7.789 10.107 1.00 96.31 183 LEU A O 1
ATOM 1432 N N . ARG A 1 184 ? -9.646 7.157 9.169 1.00 95.62 184 ARG A N 1
ATOM 1433 C CA . ARG A 1 184 ? -10.524 8.149 9.812 1.00 95.62 184 ARG A CA 1
ATOM 1434 C C . ARG A 1 184 ? -11.395 7.553 10.914 1.00 95.62 184 ARG A C 1
ATOM 1436 O O . ARG A 1 184 ? -12.321 8.209 11.376 1.00 95.62 184 ARG A O 1
ATOM 1443 N N . THR A 1 185 ? -11.167 6.297 11.279 1.00 97.50 185 THR A N 1
ATOM 1444 C CA . THR A 1 185 ? -11.953 5.602 12.295 1.00 97.50 185 THR A CA 1
ATOM 1445 C C . THR A 1 185 ? -11.153 5.556 13.592 1.00 97.50 185 THR A C 1
ATOM 1447 O O . THR A 1 185 ? -10.149 4.848 13.641 1.00 97.50 185 THR A O 1
ATOM 1450 N N . PRO A 1 186 ? -11.572 6.273 14.645 1.00 97.50 186 PRO A N 1
ATOM 1451 C CA . PRO A 1 186 ? -10.988 6.147 15.972 1.00 97.50 186 PRO A CA 1
ATOM 1452 C C . PRO A 1 186 ? -11.047 4.711 16.490 1.00 97.50 186 PRO A C 1
ATOM 1454 O O . PRO A 1 186 ? -11.982 3.962 16.197 1.00 97.50 186 PRO A O 1
ATOM 1457 N N . VAL A 1 187 ? -10.040 4.330 17.270 1.00 96.31 187 VAL A N 1
ATOM 1458 C CA . VAL A 1 187 ? -9.955 3.004 17.902 1.00 96.31 187 VAL A CA 1
ATOM 1459 C C . VAL A 1 187 ? -11.056 2.828 18.948 1.00 96.31 187 VAL A C 1
ATOM 1461 O O . VAL A 1 187 ? -11.631 1.746 19.057 1.00 96.31 187 VAL A O 1
ATOM 1464 N N . ASP A 1 188 ? -11.347 3.894 19.697 1.00 94.75 188 ASP A N 1
ATOM 1465 C CA . ASP A 1 188 ? -12.498 3.986 20.594 1.00 94.75 188 ASP A CA 1
ATOM 1466 C C . ASP A 1 188 ? -13.732 4.437 19.801 1.00 94.75 188 ASP A C 1
ATOM 1468 O O . ASP A 1 188 ? -13.677 5.413 19.055 1.00 94.75 188 ASP A O 1
ATOM 1472 N N . ASP A 1 189 ? -14.870 3.772 19.989 1.00 95.19 189 ASP A N 1
ATOM 1473 C CA . ASP A 1 189 ? -16.117 4.101 19.295 1.00 95.19 189 ASP A CA 1
ATOM 1474 C C . ASP A 1 189 ? -16.637 5.524 19.586 1.00 95.19 189 ASP A C 1
ATOM 1476 O O . ASP A 1 189 ? -17.421 6.045 18.780 1.00 95.19 189 ASP A O 1
ATOM 1480 N N . ASN A 1 190 ? -16.212 6.135 20.697 1.00 95.12 190 ASN A N 1
ATOM 1481 C CA . ASN A 1 190 ? -16.513 7.516 21.091 1.00 95.12 190 ASN A CA 1
ATOM 1482 C C . ASN A 1 190 ? -15.352 8.494 20.827 1.00 95.12 190 ASN A C 1
ATOM 1484 O O . ASN A 1 190 ? -15.447 9.661 21.206 1.00 95.12 190 ASN A O 1
ATOM 1488 N N . GLY A 1 191 ? -14.254 8.028 20.225 1.00 93.88 191 GLY A N 1
ATOM 1489 C CA . GLY A 1 191 ? -13.091 8.857 19.921 1.00 93.88 191 GLY A CA 1
ATOM 1490 C C . GLY A 1 191 ? -13.354 9.895 18.826 1.00 93.88 191 GLY A C 1
ATOM 1491 O O . GLY A 1 191 ? -14.317 9.798 18.062 1.00 93.88 191 GLY A O 1
ATOM 1492 N N . ASP A 1 192 ? -12.460 10.878 18.736 1.00 94.81 192 ASP A N 1
ATOM 1493 C CA . ASP A 1 192 ? -12.472 11.916 17.703 1.00 94.81 192 ASP A CA 1
ATOM 1494 C C . ASP A 1 192 ? -11.497 11.542 16.562 1.00 94.81 192 ASP A C 1
ATOM 1496 O O . ASP A 1 192 ? -10.308 11.351 16.832 1.00 94.81 192 ASP A O 1
ATOM 1500 N N . PRO A 1 193 ? -11.954 11.441 15.295 1.00 93.75 193 PRO A N 1
ATOM 1501 C CA . PRO A 1 193 ? -11.110 11.141 14.132 1.00 93.75 193 PRO A CA 1
ATOM 1502 C C . PRO A 1 193 ? -9.933 12.090 13.900 1.00 93.75 193 PRO A C 1
ATOM 1504 O O . PRO A 1 193 ? -8.952 11.693 13.268 1.00 93.75 193 PRO A O 1
ATOM 1507 N N . ASP A 1 194 ? -10.033 13.341 14.343 1.00 92.44 194 ASP A N 1
ATOM 1508 C CA . ASP A 1 194 ? -9.001 14.352 14.127 1.00 92.44 194 ASP A CA 1
ATOM 1509 C C . ASP A 1 194 ? -7.955 14.375 15.249 1.00 92.44 194 ASP A C 1
ATOM 1511 O O . ASP A 1 194 ? -6.853 14.871 15.023 1.00 92.44 194 ASP A O 1
ATOM 1515 N N . ILE A 1 195 ? -8.270 13.796 16.415 1.00 93.69 195 ILE A N 1
ATOM 1516 C CA . ILE A 1 195 ? -7.364 13.674 17.572 1.00 93.69 195 ILE A CA 1
ATOM 1517 C C . ILE A 1 195 ? -6.728 12.276 17.625 1.00 93.69 195 ILE A C 1
ATOM 1519 O O . ILE A 1 195 ? -5.550 12.132 17.952 1.00 93.69 195 ILE A O 1
ATOM 1523 N N . GLY A 1 196 ? -7.492 11.240 17.269 1.00 93.62 196 GLY A N 1
ATOM 1524 C CA . GLY A 1 196 ? -7.080 9.845 17.344 1.00 93.62 196 GLY A CA 1
ATOM 1525 C C . GLY A 1 196 ? -7.112 9.265 18.767 1.00 93.62 196 GLY A C 1
ATOM 1526 O O . GLY A 1 196 ? -7.729 9.834 19.669 1.00 93.62 196 GLY A O 1
ATOM 1527 N N . PRO A 1 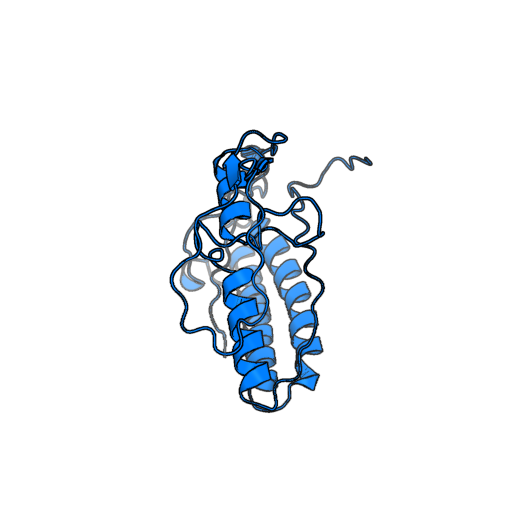197 ? -6.465 8.110 18.992 1.00 95.69 197 PRO A N 1
ATOM 1528 C CA . PRO A 1 197 ? -5.796 7.289 17.985 1.00 95.69 197 PRO A CA 1
ATOM 1529 C C . PRO A 1 197 ? -6.784 6.692 16.974 1.00 95.69 197 PRO A C 1
ATOM 1531 O O . PRO A 1 197 ? -7.807 6.126 17.361 1.00 95.69 197 PRO A O 1
ATOM 1534 N N . ASN A 1 198 ? -6.445 6.762 15.689 1.00 97.25 198 ASN A N 1
ATOM 1535 C CA . ASN A 1 198 ? -7.209 6.129 14.615 1.00 97.25 198 ASN A CA 1
ATOM 1536 C C . ASN A 1 198 ? -6.675 4.737 14.296 1.00 97.25 198 ASN A C 1
ATOM 1538 O O . ASN A 1 198 ? -5.493 4.450 14.480 1.00 97.25 198 ASN A O 1
ATOM 1542 N N . ALA A 1 199 ? -7.555 3.879 13.794 1.00 97.19 199 ALA A N 1
ATOM 1543 C CA . ALA A 1 199 ? -7.217 2.560 13.298 1.00 97.19 199 ALA A CA 1
ATOM 1544 C C . ALA A 1 199 ? -6.232 2.641 12.121 1.00 97.19 199 ALA A C 1
ATOM 1546 O O . ALA A 1 199 ? -6.203 3.611 11.357 1.00 97.19 199 ALA A O 1
ATOM 1547 N N . SER A 1 200 ? -5.422 1.598 11.986 1.00 95.44 200 SER A N 1
ATOM 1548 C CA . SER A 1 200 ? -4.430 1.433 10.930 1.00 95.44 200 SER A CA 1
ATOM 1549 C C . SER A 1 200 ? -4.598 0.094 10.219 1.00 95.44 200 SER A C 1
ATOM 1551 O O . SER A 1 200 ? -4.963 -0.888 10.867 1.00 95.44 200 SER A O 1
ATOM 1553 N N . PRO A 1 201 ? -4.306 0.053 8.905 1.00 96.06 201 PRO A N 1
ATOM 1554 C CA . PRO A 1 201 ? -4.440 -1.158 8.106 1.00 96.06 201 PRO A CA 1
ATOM 1555 C C . PRO A 1 201 ? -3.488 -2.251 8.585 1.00 96.06 201 PRO A C 1
ATOM 1557 O O . PRO A 1 201 ? -2.283 -2.026 8.711 1.00 96.06 201 PRO A O 1
ATOM 1560 N N . THR A 1 202 ? -4.016 -3.455 8.777 1.00 96.38 202 THR A N 1
ATOM 1561 C CA . THR A 1 202 ? -3.223 -4.615 9.206 1.00 96.38 202 THR A CA 1
ATOM 1562 C C . THR A 1 202 ? -2.726 -5.444 8.020 1.00 96.38 202 THR A C 1
ATOM 1564 O O . THR A 1 202 ? -1.789 -6.222 8.175 1.00 96.38 202 THR A O 1
ATOM 1567 N N . PHE A 1 203 ? -3.330 -5.274 6.835 1.00 96.44 203 PHE A N 1
ATOM 1568 C CA . PHE A 1 203 ? -3.026 -6.025 5.604 1.00 96.44 203 PHE A CA 1
ATOM 1569 C C . PHE A 1 203 ? -3.059 -7.548 5.815 1.00 96.44 203 PHE A C 1
ATOM 1571 O O . PHE A 1 203 ? -2.259 -8.298 5.256 1.00 96.44 203 PHE A O 1
ATOM 1578 N N . GLU A 1 204 ? -3.987 -8.020 6.646 1.00 96.88 204 GLU A N 1
ATOM 1579 C CA . GLU A 1 204 ? -4.115 -9.444 6.936 1.00 96.88 204 GLU A CA 1
ATOM 1580 C C . GLU A 1 204 ? -4.925 -10.142 5.841 1.00 96.88 204 GLU A C 1
ATOM 1582 O O . GLU A 1 204 ? -5.968 -9.663 5.388 1.00 96.88 204 GLU A O 1
ATOM 1587 N N . PHE A 1 205 ? -4.446 -11.312 5.421 1.00 96.31 205 PHE A N 1
ATOM 1588 C CA . PHE A 1 205 ? -5.179 -12.162 4.495 1.00 96.31 205 PHE A CA 1
ATOM 1589 C C . PHE A 1 205 ? -6.332 -12.865 5.221 1.00 96.31 205 PHE A C 1
ATOM 1591 O O . PHE A 1 205 ? -6.129 -13.529 6.237 1.00 96.31 205 PHE A O 1
ATOM 1598 N N . THR A 1 206 ? -7.539 -12.758 4.666 1.00 91.88 206 THR A N 1
ATOM 1599 C CA . THR A 1 206 ? -8.764 -13.374 5.200 1.00 91.88 206 THR A CA 1
ATOM 1600 C C . THR A 1 206 ? -9.314 -14.398 4.195 1.00 91.88 206 THR A C 1
ATOM 1602 O O . THR A 1 206 ? -9.785 -13.990 3.130 1.00 91.88 206 THR A O 1
ATOM 1605 N N . PRO A 1 207 ? -9.212 -15.714 4.476 1.00 78.44 207 PRO A N 1
ATOM 1606 C CA . PRO A 1 207 ? -9.584 -16.777 3.537 1.00 78.44 207 PRO A CA 1
ATOM 1607 C C . PRO A 1 207 ? -11.019 -16.699 3.008 1.00 78.44 207 PRO A C 1
ATOM 1609 O O . PRO A 1 207 ? -11.948 -16.433 3.802 1.00 78.44 207 PRO A O 1
#

Foldseek 3Di:
DDDDPDALDPDPPPPDDDDDDDDDDDVSVVVVVVVCQCQELHDDPQDPPAQDPPDPDHHHPNQVVVLVVLQAHKHKDFAPPPDDDDDDDDDDPPDDRDGRGIDMDRHHDGNDDDPLSAWLEDPQDDLVVADPPAPLNVLLVQLLVLLQVLVVQVVVCVVPNVVSVVVSVVSVVVNVVSQVVQSQAASDNPDHSSVHHTYHHNNDHDD

Mean predicted aligned error: 12.0 Å

Organism: NCBI:txid46732

Radius of gyration: 22.73 Å; Cα contacts (8 Å, |Δi|>4): 250; chains: 1; bounding box: 52×44×56 Å